Protein AF-A0A3B9GPU6-F1 (afdb_monomer)

Mean predicted aligned error: 5.85 Å

Foldseek 3Di:
DDDDDDDDDDDDDDPPDFWKWKWWDQPLETETHTPVQQPDWDDDDVFWIATLNDIDGPVRTPDIDIDRDDDDPQEWEWEDDEQAIHIYHYNNQNNQWDWDDDRQEIEIEGHQPDPDEHEYEYAYEYPAHAYHYEYADEYEYEDAQAEFAHAPDDDFQANYAYRYAEEYEYEQPEPHAHEFHGYLDGNDQANHHHNHHYDYDDDHHYHYHGNYD

Nearest PDB structures (foldseek):
  4phb-assembly1_A  TM=7.498E-01  e=6.535E-04  Acetivibrio thermocellus ATCC 27405

Radius of gyration: 21.98 Å; Cα contacts (8 Å, |Δi|>4): 580; chains: 1; bounding box: 50×60×73 Å

Secondary structure (DSSP, 8-state):
----PPP---------PPP-EEEEEETTEEEEEETTT---EEEETTTEEEETTEEEEGGGEEEEEEE-PPPPTTEEEEEEETTEEEEEEEHHHHTTEEEEEETEEEEEEE-TT--SPEEEEEEEEESSEEEEEEESS-EEEEEEEEEEE-SS-SSSSSSEEEEESSEEEEEE-TT-EEEEE--SS-S-S-SEEESSEEEEESS-EEEEE----

Sequence (213 aa):
MTKRFFIITALVLTIAGRAQTLNVQVGNVTYQFPSSQTGEMTYAHGTTLTILNKTFTLSDISSMTVDDSNVTNSTVSVNYSGTSATVTVAGNVAQYLTVTQSGAHVSITQSSDLAEEITYTLSGTSTDGEFYMAGSYKATLELNGLTLTNKTPVYSGAAIHIQNGKRINVKLVNGTTNTLVDAVSGEQKGCLYVKGHAEFKQQGTLNVVGNVK

Structure (mmCIF, N/CA/C/O backbone):
data_AF-A0A3B9GPU6-F1
#
_entry.id   AF-A0A3B9GPU6-F1
#
loop_
_atom_site.group_PDB
_atom_site.id
_atom_site.type_symbol
_atom_site.label_atom_id
_atom_site.label_alt_id
_atom_site.label_comp_id
_atom_site.label_asym_id
_atom_site.label_entity_id
_atom_site.label_seq_id
_atom_site.pdbx_PDB_ins_code
_atom_site.Cartn_x
_atom_site.Cartn_y
_atom_site.Cartn_z
_atom_site.occupancy
_atom_site.B_iso_or_equiv
_atom_site.auth_seq_id
_atom_site.auth_comp_id
_atom_site.auth_asym_id
_atom_site.auth_atom_id
_atom_site.pdbx_PDB_model_num
ATOM 1 N N . MET A 1 1 ? -29.945 -47.522 55.496 1.00 43.22 1 MET A N 1
ATOM 2 C CA . MET A 1 1 ? -30.419 -46.602 54.437 1.00 43.22 1 MET A CA 1
ATOM 3 C C . MET A 1 1 ? -29.227 -45.834 53.884 1.00 43.22 1 MET A C 1
ATOM 5 O O . MET A 1 1 ? -28.662 -44.999 54.575 1.00 43.22 1 MET A O 1
ATOM 9 N N . THR A 1 2 ? -28.779 -46.199 52.687 1.00 35.06 2 THR A N 1
ATOM 10 C CA . THR A 1 2 ? -27.549 -45.724 52.036 1.00 35.06 2 THR A CA 1
ATOM 11 C C . THR A 1 2 ? -27.806 -44.399 51.311 1.00 35.06 2 THR A C 1
ATOM 13 O O . THR A 1 2 ? -28.601 -44.353 50.374 1.00 35.06 2 THR A O 1
ATOM 16 N N . LYS A 1 3 ? -27.153 -43.311 51.742 1.00 41.78 3 LYS A N 1
ATOM 17 C CA . LYS A 1 3 ? -27.230 -41.993 51.089 1.00 41.78 3 LYS A CA 1
ATOM 18 C C . LYS A 1 3 ? -26.406 -42.017 49.798 1.00 41.78 3 LYS A C 1
ATOM 20 O O . LYS A 1 3 ? -25.190 -42.172 49.854 1.00 41.78 3 LYS A O 1
ATOM 25 N N . ARG A 1 4 ? -27.061 -41.881 48.643 1.00 43.69 4 ARG A N 1
ATOM 26 C CA . ARG A 1 4 ? -26.398 -41.751 47.337 1.00 43.69 4 ARG A CA 1
ATOM 27 C C . ARG A 1 4 ? -26.214 -40.267 47.019 1.00 43.69 4 ARG A C 1
ATOM 29 O O . ARG A 1 4 ? -27.196 -39.555 46.844 1.00 43.69 4 ARG A O 1
ATOM 36 N N . PHE A 1 5 ? -24.963 -39.817 46.975 1.00 46.88 5 PHE A N 1
ATOM 37 C CA . PHE A 1 5 ? -24.592 -38.508 46.441 1.00 46.88 5 PHE A CA 1
ATOM 38 C C . PHE A 1 5 ? -24.596 -38.584 44.910 1.00 46.88 5 PHE A C 1
ATOM 40 O O . PHE A 1 5 ? -23.873 -39.392 44.332 1.00 46.88 5 PHE A O 1
ATOM 47 N N . PHE A 1 6 ? -25.414 -37.757 44.260 1.00 46.16 6 PHE A N 1
ATOM 48 C CA . PHE A 1 6 ? -25.353 -37.532 42.817 1.00 46.16 6 PHE A CA 1
ATOM 49 C C . PHE A 1 6 ? -24.380 -36.381 42.545 1.00 46.16 6 PHE A C 1
ATOM 51 O O . PHE A 1 6 ? -24.610 -35.259 42.988 1.00 46.16 6 PHE A O 1
ATOM 58 N N . ILE A 1 7 ? -23.292 -36.664 41.828 1.00 51.88 7 ILE A N 1
ATOM 59 C CA . ILE A 1 7 ? -22.397 -35.643 41.275 1.00 51.88 7 ILE A CA 1
ATOM 60 C C . ILE A 1 7 ? -22.919 -35.303 39.878 1.00 51.88 7 ILE A C 1
ATOM 62 O O . ILE A 1 7 ? -22.972 -36.169 39.007 1.00 51.88 7 ILE A O 1
ATOM 66 N N . ILE A 1 8 ? -23.331 -34.052 39.678 1.00 51.12 8 ILE A N 1
ATOM 67 C CA . ILE A 1 8 ? -23.709 -33.509 38.370 1.00 51.12 8 ILE A CA 1
ATOM 68 C C . ILE A 1 8 ? -22.434 -32.967 37.719 1.00 51.12 8 ILE A C 1
ATOM 70 O O . ILE A 1 8 ? -21.888 -31.957 38.157 1.00 51.12 8 ILE A O 1
ATOM 74 N N . THR A 1 9 ? -21.942 -33.643 36.684 1.00 55.72 9 THR A N 1
ATOM 75 C CA . THR A 1 9 ? -20.841 -33.150 35.848 1.00 55.72 9 THR A CA 1
ATOM 76 C C . THR A 1 9 ? -21.414 -32.191 34.805 1.00 55.72 9 THR A C 1
ATOM 78 O O . THR A 1 9 ? -22.124 -32.612 33.895 1.00 55.72 9 THR A O 1
ATOM 81 N N . ALA A 1 10 ? -21.141 -30.893 34.943 1.00 54.66 10 ALA A N 1
ATOM 82 C CA . ALA A 1 10 ? -21.523 -29.892 33.952 1.00 54.66 10 ALA A CA 1
ATOM 83 C C . ALA A 1 10 ? -20.583 -29.972 32.735 1.00 54.66 10 ALA A C 1
ATOM 85 O O . ALA A 1 10 ? -19.402 -29.641 32.827 1.00 54.66 10 ALA A O 1
ATOM 86 N N . LEU A 1 11 ? -21.109 -30.425 31.596 1.00 53.25 11 LEU A N 1
ATOM 87 C CA . LEU A 1 11 ? -20.435 -30.369 30.301 1.00 53.25 11 LEU A CA 1
ATOM 88 C C . LEU A 1 11 ? -20.524 -28.931 29.766 1.00 53.25 11 LEU A C 1
ATOM 90 O O . LEU A 1 11 ? -21.563 -28.518 29.254 1.00 53.25 11 LEU A O 1
ATOM 94 N N . VAL A 1 12 ? -19.450 -28.154 29.901 1.00 62.72 12 VAL A N 1
ATOM 95 C CA . VAL A 1 12 ? -19.347 -26.826 29.281 1.00 62.72 12 VAL A CA 1
ATOM 96 C C . VAL A 1 12 ? -19.000 -27.019 27.803 1.00 62.72 12 VAL A C 1
ATOM 98 O O . VAL A 1 12 ? -17.853 -27.298 27.465 1.00 62.72 12 VAL A O 1
ATOM 101 N N . LEU A 1 13 ? -19.992 -26.894 26.916 1.00 51.72 13 LEU A N 1
ATOM 102 C CA . LEU A 1 13 ? -19.743 -26.741 25.481 1.00 51.72 13 LEU A CA 1
ATOM 103 C C . LEU A 1 13 ? -19.196 -25.333 25.228 1.00 51.72 13 LEU A C 1
ATOM 105 O O . LEU A 1 13 ? -19.934 -24.350 25.276 1.00 51.72 13 LEU A O 1
ATOM 109 N N . THR A 1 14 ? -17.900 -25.224 24.953 1.00 53.66 14 THR A N 1
ATOM 110 C CA . THR A 1 14 ? -17.307 -23.988 24.444 1.00 53.66 14 THR A CA 1
ATOM 111 C C . THR A 1 14 ? -17.635 -23.863 22.958 1.00 53.66 14 THR A C 1
ATOM 113 O O . THR A 1 14 ? -17.088 -24.568 22.112 1.00 53.66 14 THR A O 1
ATOM 116 N N . ILE A 1 15 ? -18.555 -22.963 22.614 1.00 59.88 15 ILE A N 1
ATOM 117 C CA . ILE A 1 15 ? -18.739 -22.548 21.222 1.00 59.88 15 ILE A CA 1
ATOM 118 C C . ILE A 1 15 ? -17.555 -21.633 20.904 1.00 59.88 15 ILE A C 1
ATOM 120 O O . ILE A 1 15 ? -17.458 -20.536 21.450 1.00 59.88 15 ILE A O 1
ATOM 124 N N . ALA A 1 16 ? -16.616 -22.094 20.078 1.00 63.19 16 ALA A N 1
ATOM 125 C CA . ALA A 1 16 ? -15.534 -21.244 19.598 1.00 63.19 16 ALA A CA 1
ATOM 126 C C . ALA A 1 16 ? -16.144 -20.086 18.788 1.00 63.19 16 ALA A C 1
ATOM 128 O O . ALA A 1 16 ? -16.725 -20.310 17.724 1.00 63.19 16 ALA A O 1
ATOM 129 N N . GLY A 1 17 ? -16.054 -18.859 19.307 1.00 66.19 17 GLY A N 1
ATOM 130 C CA . GLY A 1 17 ? -16.472 -17.665 18.577 1.00 66.19 17 GLY A CA 1
ATOM 131 C C . GLY A 1 17 ? -15.600 -17.495 17.336 1.00 66.19 17 GLY A C 1
ATOM 132 O O . GLY A 1 17 ? -14.375 -17.469 17.444 1.00 66.19 17 GLY A O 1
ATOM 133 N N . ARG A 1 18 ? -16.218 -17.413 16.154 1.00 73.06 18 ARG A N 1
ATOM 134 C CA . ARG A 1 18 ? -15.504 -17.015 14.936 1.00 73.06 18 ARG A CA 1
ATOM 135 C C . ARG A 1 18 ? -15.222 -15.516 14.975 1.00 73.06 18 ARG A C 1
ATOM 137 O O . ARG A 1 18 ? -16.001 -14.766 15.566 1.00 73.06 18 ARG A O 1
ATOM 144 N N . ALA A 1 19 ? -14.118 -15.094 14.358 1.00 80.69 19 ALA A N 1
ATOM 145 C CA . ALA A 1 19 ? -13.878 -13.676 14.120 1.00 80.69 19 ALA A CA 1
ATOM 146 C C . ALA A 1 19 ? -15.075 -13.081 13.360 1.00 80.69 19 ALA A C 1
ATOM 148 O O . ALA A 1 19 ? -15.748 -13.781 12.604 1.00 80.69 19 ALA A O 1
ATOM 149 N N . GLN A 1 20 ? -15.368 -11.812 13.615 1.00 92.88 20 GLN A N 1
ATOM 150 C CA . GLN A 1 20 ? -16.367 -11.053 12.874 1.00 92.88 20 GLN A CA 1
ATOM 151 C C . GLN A 1 20 ? -15.720 -9.734 12.501 1.00 92.88 20 GLN A C 1
ATOM 153 O O . GLN A 1 20 ? -15.335 -8.974 13.391 1.00 92.88 20 GLN A O 1
ATOM 158 N N . THR A 1 21 ? -15.588 -9.477 11.210 1.00 97.12 21 THR A N 1
ATOM 159 C CA . THR A 1 21 ? -14.933 -8.275 10.702 1.00 97.12 21 THR A CA 1
ATOM 160 C C . THR A 1 21 ? -15.876 -7.559 9.759 1.00 97.12 21 THR A C 1
ATOM 162 O O . THR A 1 21 ? -16.340 -8.137 8.781 1.00 97.12 21 THR A O 1
ATOM 165 N N . LEU A 1 22 ? -16.177 -6.299 10.071 1.00 97.81 22 LEU A N 1
ATOM 166 C CA . LEU A 1 22 ? -16.896 -5.403 9.180 1.00 97.81 22 LEU A CA 1
ATOM 167 C C . LEU A 1 22 ? -15.913 -4.839 8.154 1.00 97.81 22 LEU A C 1
ATOM 169 O O . LEU A 1 22 ? -14.971 -4.131 8.504 1.00 97.81 22 LEU A O 1
ATOM 173 N N . ASN A 1 23 ? -16.152 -5.130 6.884 1.00 98.38 23 ASN A N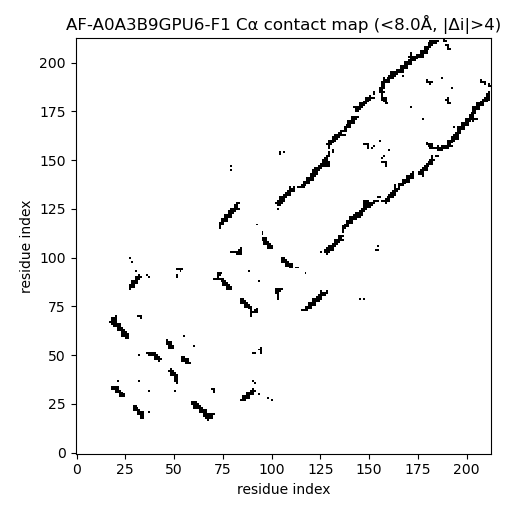 1
ATOM 174 C CA . ASN A 1 23 ? -15.397 -4.603 5.762 1.00 98.38 23 ASN A CA 1
ATOM 175 C C . ASN A 1 23 ? -16.182 -3.443 5.145 1.00 98.38 23 ASN A C 1
ATOM 177 O O . ASN A 1 23 ? -17.322 -3.626 4.721 1.00 98.38 23 ASN A O 1
ATOM 181 N N . VAL A 1 24 ? -15.574 -2.259 5.079 1.00 98.50 24 VAL A N 1
ATOM 182 C CA . VAL A 1 24 ? -16.114 -1.095 4.363 1.00 98.50 24 VAL A CA 1
ATOM 183 C C . VAL A 1 24 ? -15.242 -0.843 3.144 1.00 98.50 24 VAL A C 1
ATOM 185 O O . VAL A 1 24 ? -14.059 -0.530 3.283 1.00 98.50 24 VAL A O 1
ATOM 188 N N . GLN A 1 25 ? -15.807 -0.989 1.950 1.00 98.56 25 GLN A N 1
ATOM 189 C CA . GLN A 1 25 ? -15.081 -0.836 0.694 1.00 98.56 25 GLN A CA 1
ATOM 190 C C . GLN A 1 25 ? -15.382 0.516 0.043 1.00 98.56 25 GLN A C 1
ATOM 192 O O . GLN A 1 25 ? -16.542 0.858 -0.171 1.00 98.56 25 GLN A O 1
ATOM 197 N N . VAL A 1 26 ? -14.335 1.252 -0.328 1.00 98.12 26 VAL A N 1
ATOM 198 C CA . VAL A 1 26 ? -14.382 2.496 -1.112 1.00 98.12 26 VAL A CA 1
ATOM 199 C C . VAL A 1 26 ? -13.505 2.295 -2.346 1.00 98.12 26 VAL A C 1
ATOM 201 O O . VAL A 1 26 ? -12.276 2.266 -2.254 1.00 98.12 26 VAL A O 1
ATOM 204 N N . GLY A 1 27 ? -14.126 2.080 -3.508 1.00 95.88 27 GLY A N 1
ATOM 205 C CA . GLY A 1 27 ? -13.413 1.666 -4.716 1.00 95.88 27 GLY A CA 1
ATOM 206 C C . GLY A 1 27 ? -12.651 0.352 -4.496 1.00 95.88 27 GLY A C 1
ATOM 207 O O . GLY A 1 27 ? -13.236 -0.660 -4.119 1.00 95.88 27 GLY A O 1
ATOM 208 N N . ASN A 1 28 ? -11.331 0.369 -4.697 1.00 96.56 28 ASN A N 1
ATOM 209 C CA . ASN A 1 28 ? -10.455 -0.792 -4.481 1.00 96.56 28 ASN A CA 1
ATOM 210 C C . ASN A 1 28 ? -9.790 -0.822 -3.092 1.00 96.56 28 ASN A C 1
ATOM 212 O O . ASN A 1 28 ? -8.890 -1.632 -2.857 1.00 96.56 28 ASN A O 1
ATOM 216 N N . VAL A 1 29 ? -10.214 0.052 -2.174 1.00 98.62 29 VAL A N 1
ATOM 217 C CA . VAL A 1 29 ? -9.708 0.106 -0.799 1.00 98.62 29 VAL A CA 1
ATOM 218 C C . VAL A 1 29 ? -10.735 -0.507 0.146 1.00 98.62 29 VAL A C 1
ATOM 220 O O . VAL A 1 29 ? -11.870 -0.043 0.214 1.00 98.62 29 VAL A O 1
ATOM 223 N N . THR A 1 30 ? -10.334 -1.528 0.894 1.00 98.75 30 THR A N 1
ATOM 224 C CA . THR A 1 30 ? -11.147 -2.179 1.926 1.00 98.75 30 THR A CA 1
ATOM 225 C C . THR A 1 30 ? -10.609 -1.824 3.305 1.00 98.75 30 THR A C 1
ATOM 227 O O . THR A 1 30 ? -9.443 -2.067 3.608 1.00 98.75 30 THR A O 1
ATOM 230 N N . TYR A 1 31 ? -11.458 -1.265 4.158 1.00 98.69 31 TYR A N 1
ATOM 231 C CA . TYR A 1 31 ? -11.152 -0.971 5.554 1.00 98.69 31 TYR A CA 1
ATOM 232 C C . TYR A 1 31 ? -11.788 -2.037 6.439 1.00 98.69 31 TYR A C 1
ATOM 234 O O . TYR A 1 31 ? -12.999 -2.244 6.377 1.00 98.69 31 TYR A O 1
ATOM 242 N N . GLN A 1 32 ? -10.972 -2.717 7.241 1.00 98.62 32 GLN A N 1
ATOM 243 C CA . GLN A 1 32 ? -11.405 -3.870 8.024 1.00 98.62 32 GLN A CA 1
ATOM 244 C C . GLN A 1 32 ? -11.503 -3.512 9.502 1.00 98.62 32 GLN A C 1
ATOM 246 O O . GLN A 1 32 ? -10.495 -3.219 10.143 1.00 98.62 32 GLN A O 1
ATOM 251 N N . PHE A 1 33 ? -12.709 -3.569 10.050 1.00 98.06 33 PHE A N 1
ATOM 252 C CA . PHE A 1 33 ? -13.012 -3.261 11.440 1.00 98.06 33 PHE A CA 1
ATOM 253 C C . PHE A 1 33 ? -13.433 -4.547 12.164 1.00 98.06 33 PHE A C 1
ATOM 255 O O . PHE A 1 33 ? -14.575 -4.990 12.029 1.00 98.06 33 PHE A O 1
ATOM 262 N N . PRO A 1 34 ? -12.530 -5.191 12.926 1.00 96.44 34 PRO A N 1
ATOM 263 C CA . PRO A 1 34 ? -12.890 -6.321 13.775 1.00 96.44 34 PRO A CA 1
ATOM 264 C C . PRO A 1 34 ? -13.952 -5.930 14.797 1.00 96.44 34 PRO A C 1
ATOM 266 O O . PRO A 1 34 ? -13.914 -4.832 15.360 1.00 96.44 34 PRO A O 1
ATOM 269 N N . SER A 1 35 ? -14.863 -6.841 15.119 1.00 93.06 35 SER A N 1
ATOM 270 C CA . SER A 1 35 ? -15.903 -6.624 16.132 1.00 93.06 35 SER A CA 1
ATOM 271 C C . SER A 1 35 ? -15.327 -6.313 17.515 1.00 93.06 35 SER A C 1
ATOM 273 O O . SER A 1 35 ? -15.928 -5.561 18.277 1.00 93.06 35 SER A O 1
ATOM 275 N N . SER A 1 36 ? -14.119 -6.804 17.812 1.00 91.50 36 SER A N 1
ATOM 276 C CA . SER A 1 36 ? -13.369 -6.480 19.031 1.00 91.50 36 SER A CA 1
ATOM 277 C C . SER A 1 36 ? -12.934 -5.011 19.129 1.00 91.50 36 SER A C 1
ATOM 279 O O . SER A 1 36 ? -12.517 -4.582 20.201 1.00 91.50 36 SER A O 1
ATOM 281 N N . GLN A 1 37 ? -13.020 -4.246 18.035 1.00 91.31 37 GLN A N 1
ATOM 282 C CA . GLN A 1 37 ? -12.595 -2.844 17.953 1.00 91.31 37 GLN A CA 1
ATOM 283 C C . GLN A 1 37 ? -13.707 -1.895 17.502 1.00 91.31 37 GLN A C 1
ATOM 285 O O . GLN A 1 37 ? -13.709 -0.747 17.922 1.00 91.31 37 GLN A O 1
ATOM 290 N N . THR A 1 38 ? -14.634 -2.356 16.654 1.00 84.69 38 THR A N 1
ATOM 291 C CA . THR A 1 38 ? -15.577 -1.522 15.876 1.00 84.69 38 THR A CA 1
ATOM 292 C C . THR A 1 38 ? -16.369 -0.514 16.721 1.00 84.69 38 THR A C 1
ATOM 294 O O . THR A 1 38 ? -16.676 0.565 16.220 1.00 84.69 38 THR A O 1
ATOM 297 N N . GLY A 1 39 ? -16.607 -0.803 18.007 1.00 86.44 39 GLY A N 1
ATOM 298 C CA . GLY A 1 39 ? -17.152 0.161 18.967 1.00 86.44 39 GLY A CA 1
ATOM 299 C C . GLY A 1 39 ? -18.493 0.753 18.528 1.00 86.44 39 GLY A C 1
ATOM 300 O O . GLY A 1 39 ? -19.284 0.097 17.848 1.00 86.44 39 GLY A O 1
ATOM 301 N N . GLU A 1 40 ? -18.753 1.996 18.929 1.00 92.56 40 GLU A N 1
ATOM 302 C CA . GLU A 1 40 ? -19.896 2.754 18.420 1.00 92.56 40 GLU A CA 1
ATOM 303 C C . GLU A 1 40 ? -19.633 3.229 16.986 1.00 92.56 40 GLU A C 1
ATOM 305 O O . GLU A 1 40 ? -18.575 3.779 16.674 1.00 92.56 40 GLU A O 1
ATOM 310 N N . MET A 1 41 ? -20.630 3.037 16.121 1.00 96.44 41 MET A N 1
ATOM 311 C CA . MET A 1 41 ? -20.630 3.546 14.754 1.00 96.44 41 MET A CA 1
ATOM 312 C C . MET A 1 41 ? -21.642 4.681 14.636 1.00 96.44 41 MET A C 1
ATOM 314 O O . MET A 1 41 ? -22.838 4.480 14.860 1.00 96.44 41 MET A O 1
ATOM 318 N N . THR A 1 42 ? -21.174 5.868 14.263 1.00 97.62 42 THR A N 1
ATOM 319 C CA . THR A 1 42 ? -22.009 7.074 14.224 1.00 97.62 42 THR A CA 1
ATOM 320 C C . THR A 1 42 ? -22.462 7.355 12.801 1.00 97.62 42 THR A C 1
ATOM 322 O O . THR A 1 42 ? -21.653 7.698 11.941 1.00 97.62 42 THR A O 1
ATOM 325 N N . TYR A 1 43 ? -23.765 7.246 12.557 1.00 97.00 43 TYR A N 1
ATOM 326 C CA . TYR A 1 43 ? -24.402 7.744 11.340 1.00 97.00 43 TYR A CA 1
ATOM 327 C C . TYR A 1 43 ? -24.834 9.195 11.543 1.00 97.00 43 TYR A C 1
ATOM 329 O O . TYR A 1 43 ? -25.506 9.506 12.529 1.00 97.00 43 TYR A O 1
ATOM 337 N N . ALA A 1 44 ? -24.467 10.085 10.622 1.00 97.00 44 ALA A N 1
ATOM 338 C CA . ALA A 1 44 ? -24.748 11.509 10.764 1.00 97.00 44 ALA A CA 1
ATOM 339 C C . ALA A 1 44 ? -25.259 12.139 9.461 1.00 97.00 44 ALA A C 1
ATOM 341 O O . ALA A 1 44 ? -24.783 11.844 8.365 1.00 97.00 44 ALA A O 1
ATOM 342 N N . HIS A 1 45 ? -26.237 13.040 9.606 1.00 94.12 45 HIS A N 1
ATOM 343 C CA . HIS A 1 45 ? -26.750 13.936 8.558 1.00 94.12 45 HIS A CA 1
ATOM 344 C C . HIS A 1 45 ? -27.196 13.270 7.247 1.00 94.12 45 HIS A C 1
ATOM 346 O O . HIS A 1 45 ? -27.272 13.935 6.218 1.00 94.12 45 HIS A O 1
ATOM 352 N N . GLY A 1 46 ? -27.493 11.971 7.251 1.00 94.81 46 GLY A N 1
ATOM 353 C CA . GLY A 1 46 ? -27.897 11.274 6.034 1.00 94.81 46 GLY A CA 1
ATOM 354 C C . GLY A 1 46 ? -26.746 10.824 5.132 1.00 94.81 46 GLY A C 1
ATOM 355 O O . GLY A 1 46 ? -26.989 10.095 4.174 1.00 94.81 46 GLY A O 1
ATOM 356 N N . THR A 1 47 ? -25.515 11.262 5.402 1.00 97.56 47 THR A N 1
ATOM 357 C CA . THR A 1 47 ? -24.443 11.299 4.395 1.00 97.56 47 THR A CA 1
ATOM 358 C C . THR A 1 47 ? -23.130 10.686 4.850 1.00 97.56 47 THR A C 1
ATOM 360 O O . THR A 1 47 ? -22.313 10.350 3.993 1.00 97.56 47 THR A O 1
ATOM 363 N N . THR A 1 48 ? -22.912 10.505 6.155 1.00 98.25 48 THR A N 1
ATOM 364 C CA . THR A 1 48 ? -21.654 9.957 6.672 1.00 98.25 48 THR A CA 1
ATOM 365 C C . THR A 1 48 ? -21.852 8.824 7.670 1.00 98.25 48 THR A C 1
ATOM 367 O O . THR A 1 48 ? -22.858 8.748 8.381 1.00 98.25 48 THR A O 1
ATOM 370 N N . LEU A 1 49 ? -20.849 7.947 7.719 1.00 98.06 49 LEU A N 1
ATOM 371 C CA . LEU A 1 49 ? -20.690 6.891 8.712 1.00 98.06 49 LEU A CA 1
ATOM 372 C C . LEU A 1 49 ? -19.290 6.991 9.320 1.00 98.06 49 LEU A C 1
ATOM 374 O O . LEU A 1 49 ? -18.301 6.977 8.590 1.00 98.06 49 LEU A O 1
ATOM 378 N N . THR A 1 50 ? -19.196 7.070 10.643 1.00 98.12 50 THR A N 1
ATOM 379 C CA . THR A 1 50 ? -17.919 7.096 11.366 1.00 98.12 50 THR A CA 1
ATOM 380 C C . THR A 1 50 ? -17.722 5.798 12.140 1.00 98.12 50 THR A C 1
ATOM 382 O O . THR A 1 50 ? -18.587 5.415 12.922 1.00 98.12 50 THR A O 1
ATOM 385 N N . ILE A 1 51 ? -16.573 5.147 11.941 1.00 97.25 51 ILE A N 1
ATOM 386 C CA . ILE A 1 51 ? -16.165 3.897 12.603 1.00 97.25 51 ILE A CA 1
ATOM 387 C C . ILE A 1 51 ? -14.722 4.069 13.077 1.00 97.25 51 ILE A C 1
ATOM 389 O O . ILE A 1 51 ? -13.866 4.430 12.270 1.00 97.25 51 ILE A O 1
ATOM 393 N N . LEU A 1 52 ? -14.430 3.846 14.366 1.00 95.06 52 LEU A N 1
ATOM 394 C CA . LEU A 1 52 ? -13.092 4.080 14.948 1.00 95.06 52 LEU A CA 1
ATOM 395 C C . LEU A 1 52 ? -12.478 5.432 14.523 1.00 95.06 52 LEU A C 1
ATOM 397 O O . LEU A 1 52 ? -11.324 5.509 14.104 1.00 95.06 52 LEU A O 1
ATOM 401 N N . ASN A 1 53 ? -13.283 6.499 14.575 1.00 95.06 53 ASN A N 1
ATOM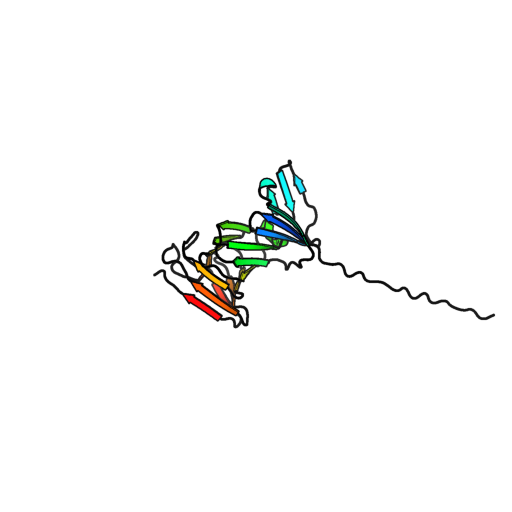 402 C CA . ASN A 1 53 ? -12.936 7.865 14.152 1.00 95.06 53 ASN A CA 1
ATOM 403 C C . ASN A 1 53 ? -12.610 8.049 12.656 1.00 95.06 53 ASN A C 1
ATOM 405 O O . ASN A 1 53 ? -12.424 9.180 12.203 1.00 95.06 53 ASN A O 1
ATOM 409 N N . LYS A 1 54 ? -12.601 6.986 11.845 1.00 97.12 54 LYS A N 1
ATOM 410 C CA . LYS A 1 54 ? -12.570 7.106 10.388 1.00 97.12 54 LYS A CA 1
ATOM 411 C C . LYS A 1 54 ? -13.974 7.438 9.901 1.00 97.12 54 LYS A C 1
ATOM 413 O O . LYS A 1 54 ? -14.900 6.652 10.073 1.00 97.12 54 LYS A O 1
ATOM 418 N N . THR A 1 55 ? -14.121 8.604 9.284 1.00 97.94 55 THR A N 1
ATOM 419 C CA . THR A 1 55 ? -15.382 9.019 8.660 1.00 97.94 55 THR A CA 1
ATOM 420 C C . THR A 1 55 ? -15.383 8.648 7.182 1.00 97.94 55 THR A C 1
ATOM 422 O O . THR A 1 55 ? -14.423 8.934 6.463 1.00 97.94 55 THR A O 1
ATOM 425 N N . PHE A 1 56 ? -16.470 8.020 6.749 1.00 98.31 56 PHE A N 1
ATOM 426 C CA . PHE A 1 56 ? -16.766 7.649 5.373 1.00 98.31 56 PHE A CA 1
ATOM 427 C C . PHE A 1 56 ? -17.933 8.484 4.853 1.00 98.31 56 PHE A C 1
ATOM 429 O O . PHE A 1 56 ? -18.953 8.613 5.534 1.00 98.31 56 PHE A O 1
ATOM 436 N N . THR A 1 57 ? -17.808 9.006 3.634 1.00 98.19 57 THR A N 1
ATOM 437 C CA . THR A 1 57 ? -18.950 9.530 2.879 1.00 98.19 57 THR A CA 1
ATOM 438 C C . THR A 1 57 ? -19.706 8.352 2.278 1.00 98.19 57 THR A C 1
ATOM 440 O O . THR A 1 57 ? -19.118 7.525 1.584 1.00 98.19 57 THR A O 1
ATOM 443 N N . LEU A 1 58 ? -21.012 8.263 2.520 1.00 97.44 58 LEU A N 1
ATOM 444 C CA . LEU A 1 58 ? -21.807 7.105 2.103 1.00 97.44 58 LEU A CA 1
ATOM 445 C C . LEU A 1 58 ? -21.893 6.937 0.585 1.00 97.44 58 LEU A C 1
ATOM 447 O O . LEU A 1 58 ? -21.976 5.808 0.117 1.00 97.44 58 LEU A O 1
ATOM 451 N N . SER A 1 59 ? -21.836 8.031 -0.180 1.00 97.69 59 SER A N 1
ATOM 452 C CA . SER A 1 59 ? -21.814 7.984 -1.649 1.00 97.69 59 SER A CA 1
ATOM 453 C C . SER A 1 59 ? -20.566 7.315 -2.221 1.00 97.69 59 SER A C 1
ATOM 455 O O . SER A 1 59 ? -20.598 6.859 -3.360 1.00 97.69 59 SER A O 1
ATOM 457 N N . ASP A 1 60 ? -19.481 7.267 -1.448 1.00 97.25 60 ASP A N 1
ATOM 458 C CA . ASP A 1 60 ? -18.192 6.740 -1.898 1.00 97.25 60 ASP A CA 1
ATOM 459 C C . ASP A 1 60 ? -18.056 5.246 -1.555 1.00 97.25 60 ASP A C 1
ATOM 461 O O . ASP A 1 60 ? -17.221 4.535 -2.122 1.00 97.25 60 ASP A O 1
ATOM 465 N N . ILE A 1 61 ? -18.887 4.747 -0.631 1.00 98.25 61 ILE A N 1
ATOM 466 C CA . ILE A 1 61 ? -18.895 3.344 -0.220 1.00 98.25 61 ILE A CA 1
ATOM 467 C C . ILE A 1 61 ? -19.447 2.490 -1.363 1.00 98.25 61 ILE A C 1
ATOM 469 O O . ILE A 1 61 ? -20.598 2.612 -1.771 1.00 98.25 61 ILE A O 1
ATOM 473 N N . SER A 1 62 ? -18.613 1.580 -1.853 1.00 97.75 62 SER A N 1
ATOM 474 C CA . SER A 1 62 ? -18.951 0.624 -2.907 1.00 97.75 62 SER A CA 1
ATOM 475 C C . SER A 1 62 ? -19.616 -0.636 -2.351 1.00 97.75 62 SER A C 1
ATOM 477 O O . SER A 1 62 ? -20.495 -1.204 -2.995 1.00 97.75 62 SER A O 1
ATOM 479 N N . SER A 1 63 ? -19.212 -1.090 -1.161 1.00 98.25 63 SER A N 1
ATOM 480 C CA . SER A 1 63 ? -19.834 -2.229 -0.481 1.00 98.25 63 SER A CA 1
ATOM 481 C C . SER A 1 63 ? -19.559 -2.210 1.028 1.00 98.25 63 SER A C 1
ATOM 483 O O . SER A 1 63 ? -18.576 -1.623 1.485 1.00 98.25 63 SER A O 1
ATOM 485 N N . MET A 1 64 ? -20.433 -2.856 1.806 1.00 97.94 64 MET A N 1
ATOM 486 C CA . MET A 1 64 ? -20.172 -3.204 3.205 1.00 97.94 64 MET A CA 1
ATOM 487 C C . MET A 1 64 ? -20.537 -4.667 3.439 1.00 97.94 64 MET A C 1
ATOM 489 O O . MET A 1 64 ? -21.640 -5.089 3.089 1.00 97.94 64 MET A O 1
ATOM 493 N N . THR A 1 65 ? -19.623 -5.440 4.019 1.00 97.81 65 THR A N 1
ATOM 494 C CA . THR A 1 65 ? -19.798 -6.882 4.249 1.00 97.81 65 THR A 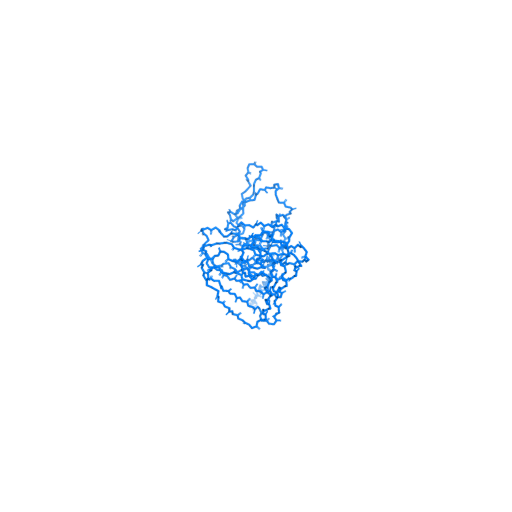CA 1
ATOM 495 C C . THR A 1 65 ? -19.251 -7.289 5.611 1.00 97.81 65 THR A C 1
ATOM 497 O O . THR A 1 65 ? -18.433 -6.585 6.198 1.00 97.81 65 THR A O 1
ATOM 500 N N . VAL A 1 66 ? -19.709 -8.428 6.131 1.00 97.00 66 VAL A N 1
ATOM 501 C CA . VAL A 1 66 ? -19.170 -9.028 7.356 1.00 97.00 66 VAL A CA 1
ATOM 502 C C . VAL A 1 66 ? -18.690 -10.436 7.040 1.00 97.00 66 VAL A C 1
ATOM 504 O O . VAL A 1 66 ? -19.423 -11.204 6.418 1.00 97.00 66 VAL A O 1
ATOM 507 N N . ASP A 1 67 ? -17.478 -10.768 7.469 1.00 95.88 67 ASP A N 1
ATOM 508 C CA . ASP A 1 67 ? -16.872 -12.091 7.301 1.00 95.88 67 ASP A CA 1
ATOM 509 C C . ASP A 1 67 ? -16.115 -12.544 8.566 1.00 95.88 67 ASP A C 1
ATOM 511 O O . ASP A 1 67 ? -16.170 -11.881 9.607 1.00 95.88 67 ASP A O 1
ATOM 515 N N . ASP A 1 68 ? -15.433 -13.693 8.482 1.00 95.12 68 ASP A N 1
ATOM 516 C CA . ASP A 1 68 ? -14.593 -14.247 9.548 1.00 95.12 68 ASP A CA 1
ATOM 517 C C . ASP A 1 68 ? -13.094 -13.944 9.384 1.00 95.12 68 ASP A C 1
ATOM 519 O O . ASP A 1 68 ? -12.246 -14.635 9.959 1.00 95.12 68 ASP A O 1
ATOM 523 N N . SER A 1 69 ? -12.758 -12.875 8.651 1.00 93.81 69 SER A N 1
ATOM 524 C CA . SER A 1 69 ? -11.377 -12.428 8.467 1.00 93.81 69 SER A CA 1
ATOM 525 C C . SER A 1 69 ? -10.733 -12.048 9.802 1.00 93.81 69 SER A C 1
ATOM 527 O O . SER A 1 69 ? -11.293 -11.286 10.593 1.00 93.81 69 SER A O 1
ATOM 529 N N . ASN A 1 70 ? -9.512 -12.534 10.039 1.00 93.44 70 ASN A N 1
ATOM 530 C CA . ASN A 1 70 ? -8.692 -12.115 11.173 1.00 93.44 70 ASN A CA 1
ATOM 531 C C . ASN A 1 70 ? -7.803 -10.931 10.770 1.00 93.44 70 ASN A C 1
ATOM 533 O O . ASN A 1 70 ? -6.962 -11.064 9.881 1.00 93.44 70 ASN A O 1
ATOM 537 N N . VAL A 1 71 ? -7.959 -9.789 11.439 1.00 96.12 71 VAL A N 1
ATOM 538 C CA . VAL A 1 71 ? -7.233 -8.556 11.106 1.00 96.12 71 VAL A CA 1
ATOM 539 C C . VAL A 1 71 ? -6.081 -8.362 12.079 1.00 96.12 71 VAL A C 1
ATOM 541 O O . VAL A 1 71 ? -6.268 -8.311 13.294 1.00 96.12 71 VAL A O 1
ATOM 544 N N . THR A 1 72 ? -4.875 -8.216 11.538 1.00 97.06 72 THR A N 1
ATOM 545 C CA . THR A 1 72 ? -3.706 -7.827 12.332 1.00 97.06 72 THR A CA 1
ATOM 546 C C . THR A 1 72 ? -3.649 -6.307 12.433 1.00 97.06 72 THR A C 1
ATOM 548 O O . THR A 1 72 ? -3.720 -5.613 11.418 1.00 97.06 72 THR A O 1
ATOM 551 N N . ASN A 1 73 ? -3.500 -5.788 13.651 1.00 97.81 73 ASN A N 1
ATOM 552 C CA . ASN A 1 73 ? -3.437 -4.347 13.891 1.00 97.81 73 ASN A CA 1
ATOM 553 C C . ASN A 1 73 ? -2.306 -3.671 13.118 1.00 97.81 73 ASN A C 1
ATOM 555 O O . ASN A 1 73 ? -1.227 -4.239 12.949 1.00 97.81 73 A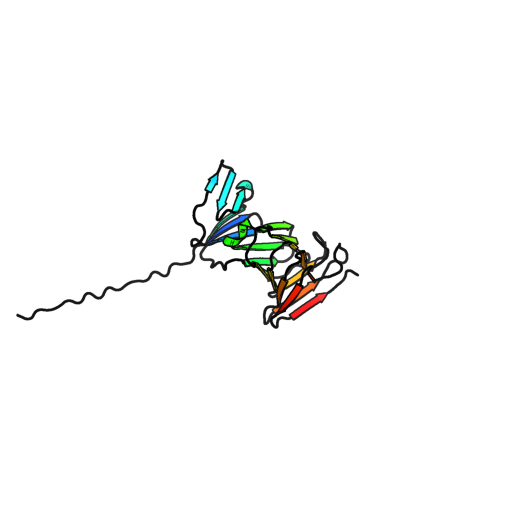SN A O 1
ATOM 559 N N . SER A 1 74 ? -2.550 -2.419 12.732 1.00 98.31 74 SER A N 1
ATOM 560 C CA . SER A 1 74 ? -1.518 -1.518 12.199 1.00 98.31 74 SER A CA 1
ATOM 561 C C . SER A 1 74 ? -0.862 -2.073 10.930 1.00 98.31 74 SER A C 1
ATOM 563 O O . SER A 1 74 ? 0.329 -1.881 10.672 1.00 98.31 74 SER A O 1
ATOM 565 N N . THR A 1 75 ? -1.667 -2.766 10.121 1.00 98.69 75 THR A N 1
ATOM 566 C CA . THR A 1 75 ? -1.267 -3.318 8.829 1.00 98.69 75 THR A CA 1
ATOM 567 C C . THR A 1 75 ? -2.016 -2.659 7.680 1.00 98.69 75 THR A C 1
ATOM 569 O O . THR A 1 75 ? -3.176 -2.251 7.790 1.00 98.69 75 THR A O 1
ATOM 572 N N . VAL A 1 76 ? -1.315 -2.565 6.557 1.00 98.88 76 VAL A N 1
ATOM 573 C CA . VAL A 1 76 ? -1.854 -2.215 5.251 1.00 98.88 76 VAL A CA 1
ATOM 574 C C . VAL A 1 76 ? -1.316 -3.235 4.258 1.00 98.88 76 VAL A C 1
ATOM 576 O O . VAL A 1 76 ? -0.106 -3.434 4.176 1.00 98.88 76 VAL A O 1
ATOM 579 N N . SER A 1 77 ? -2.187 -3.870 3.483 1.00 98.81 77 SER A N 1
ATOM 580 C CA . SER A 1 77 ? -1.782 -4.746 2.384 1.00 98.81 77 SER A CA 1
ATOM 581 C C . SER A 1 77 ? -2.110 -4.096 1.049 1.00 98.81 77 SER A C 1
ATOM 583 O O . SER A 1 77 ? -3.205 -3.568 0.877 1.00 98.81 77 SER A O 1
ATOM 585 N N . VAL A 1 78 ? -1.174 -4.149 0.106 1.00 98.94 78 VAL A N 1
ATOM 586 C CA . VAL A 1 78 ? -1.406 -3.801 -1.297 1.00 98.94 78 VAL A CA 1
ATOM 587 C C . VAL A 1 78 ? -1.123 -5.039 -2.136 1.00 98.94 78 VAL A C 1
ATOM 589 O O . VAL A 1 78 ? -0.002 -5.558 -2.154 1.00 98.94 78 VAL A O 1
ATOM 592 N N . ASN A 1 79 ? -2.151 -5.524 -2.823 1.00 98.81 79 ASN A N 1
ATOM 593 C CA . ASN A 1 79 ? -2.040 -6.645 -3.744 1.00 98.81 79 ASN A CA 1
ATOM 594 C C . ASN A 1 79 ? -2.199 -6.145 -5.179 1.00 98.81 79 ASN A C 1
ATOM 596 O O . ASN A 1 79 ? -3.231 -5.580 -5.534 1.00 98.81 79 ASN A O 1
ATOM 600 N N . TYR A 1 80 ? -1.158 -6.333 -5.982 1.00 98.88 80 TYR A N 1
ATOM 601 C CA . TYR A 1 80 ? -1.128 -5.952 -7.387 1.00 98.88 80 TYR A CA 1
ATOM 602 C C . TYR A 1 80 ? -1.603 -7.105 -8.274 1.00 98.88 80 TYR A C 1
ATOM 604 O O . TYR A 1 80 ? -1.147 -8.241 -8.126 1.00 98.88 80 TYR A O 1
ATOM 612 N N . SER A 1 81 ? -2.481 -6.799 -9.229 1.00 98.38 81 SER A N 1
ATOM 613 C CA . SER A 1 81 ? -3.010 -7.754 -10.200 1.00 98.38 81 SER A CA 1
ATOM 614 C C . SER A 1 81 ? -3.178 -7.086 -11.565 1.00 98.38 81 SER A C 1
ATOM 616 O O . SER A 1 81 ? -4.146 -6.365 -11.826 1.00 98.38 81 SER A O 1
ATOM 618 N N . GLY A 1 82 ? -2.195 -7.295 -12.443 1.00 98.00 82 GLY A N 1
ATOM 619 C CA . GLY A 1 82 ? -2.173 -6.690 -13.772 1.00 98.00 82 GLY A CA 1
ATOM 620 C C . GLY A 1 82 ? -2.053 -5.171 -13.680 1.00 98.00 82 GLY A C 1
ATOM 621 O O . GLY A 1 82 ? -1.106 -4.659 -13.103 1.00 98.00 82 GLY A O 1
ATOM 622 N N . THR A 1 83 ? -3.006 -4.432 -14.238 1.00 96.88 83 THR A N 1
ATOM 623 C CA . THR A 1 83 ? -3.027 -2.957 -14.203 1.00 96.88 83 THR A CA 1
ATOM 624 C C . THR A 1 83 ? -3.860 -2.392 -13.049 1.00 96.88 83 THR A C 1
ATOM 626 O O . THR A 1 83 ? -4.196 -1.209 -13.040 1.00 96.88 83 THR A O 1
ATOM 629 N N . SER A 1 84 ? -4.235 -3.232 -12.080 1.00 98.00 84 SER A N 1
ATOM 630 C CA . SER A 1 84 ? -5.014 -2.850 -10.899 1.00 98.00 84 SER A CA 1
ATOM 631 C C . SER A 1 84 ? -4.305 -3.246 -9.607 1.00 98.00 84 SER A C 1
ATOM 633 O O . SER A 1 84 ? -3.435 -4.118 -9.592 1.00 98.00 84 SER A O 1
ATOM 635 N N . ALA A 1 85 ? -4.697 -2.611 -8.507 1.00 98.56 85 ALA A N 1
ATOM 636 C CA . ALA A 1 85 ? -4.308 -3.009 -7.162 1.00 98.56 85 ALA A CA 1
ATOM 637 C C . ALA A 1 85 ? -5.535 -3.047 -6.245 1.00 98.56 85 ALA A C 1
ATOM 639 O O . ALA A 1 85 ? -6.509 -2.334 -6.480 1.00 98.56 85 ALA A O 1
ATOM 640 N N . THR A 1 86 ? -5.490 -3.850 -5.192 1.00 98.56 86 THR A N 1
ATOM 641 C CA . THR A 1 86 ? -6.440 -3.773 -4.077 1.00 98.56 86 THR A CA 1
ATOM 642 C C . THR A 1 86 ? -5.683 -3.424 -2.810 1.00 98.56 86 THR A C 1
ATOM 644 O O . THR A 1 86 ? -4.635 -4.016 -2.540 1.00 98.56 86 THR A O 1
ATOM 647 N N . VAL A 1 87 ? -6.218 -2.493 -2.026 1.00 98.88 87 VAL A N 1
ATOM 648 C CA . VAL A 1 87 ? -5.622 -2.063 -0.758 1.00 98.88 87 VAL A CA 1
ATOM 649 C C . VAL A 1 87 ? -6.515 -2.515 0.387 1.00 98.88 87 VAL A C 1
ATOM 651 O O . VAL A 1 87 ? -7.715 -2.278 0.364 1.00 98.88 87 VAL A O 1
ATOM 654 N N . THR A 1 88 ? -5.942 -3.150 1.403 1.00 98.81 88 THR A N 1
ATOM 655 C CA . THR A 1 88 ? -6.648 -3.523 2.635 1.00 98.81 88 THR A CA 1
ATOM 656 C C . THR A 1 88 ? -6.013 -2.802 3.813 1.00 98.81 88 THR A C 1
ATOM 658 O O . THR A 1 88 ? -4.793 -2.837 3.957 1.00 98.81 88 THR A O 1
ATOM 661 N N . VAL A 1 89 ? -6.813 -2.133 4.641 1.00 98.81 89 VAL A N 1
ATOM 662 C CA . VAL A 1 89 ? -6.350 -1.293 5.753 1.00 98.81 89 VAL A CA 1
ATOM 663 C C . VAL A 1 89 ? -6.973 -1.770 7.060 1.00 98.81 89 VAL A C 1
ATOM 665 O O . VAL A 1 89 ? -8.198 -1.846 7.169 1.00 98.81 89 VAL A O 1
ATOM 668 N N . ALA A 1 90 ? -6.145 -2.036 8.071 1.00 98.62 90 ALA A N 1
ATOM 669 C CA . ALA A 1 90 ? -6.629 -2.329 9.415 1.00 98.62 90 ALA A CA 1
ATOM 670 C C . ALA A 1 90 ? -7.342 -1.106 10.023 1.00 98.62 90 ALA A C 1
ATOM 672 O O . ALA A 1 90 ? -6.821 0.014 10.021 1.00 98.62 90 ALA A O 1
ATOM 673 N N . GLY A 1 91 ? -8.538 -1.325 10.568 1.00 97.94 91 GLY A N 1
ATOM 674 C CA . GLY A 1 91 ? -9.431 -0.273 11.051 1.00 97.94 91 GLY A CA 1
ATOM 675 C C . GLY A 1 91 ? -8.815 0.615 12.130 1.00 97.94 91 GLY A C 1
ATOM 676 O O . GLY A 1 91 ? -9.048 1.822 12.124 1.00 97.94 91 GLY A O 1
ATOM 677 N N . ASN A 1 92 ? -7.959 0.058 12.994 1.00 97.62 92 ASN A N 1
ATOM 678 C CA . ASN A 1 92 ? -7.311 0.798 14.081 1.00 97.62 92 ASN A CA 1
ATOM 679 C C . ASN A 1 92 ? -6.384 1.932 13.599 1.00 97.62 92 ASN A C 1
ATOM 681 O O . ASN A 1 92 ? -6.184 2.897 14.334 1.00 97.62 92 ASN A O 1
ATOM 685 N N . VAL A 1 93 ? -5.873 1.859 12.363 1.00 98.06 93 VAL A N 1
ATOM 686 C CA . VAL A 1 93 ? -5.034 2.911 11.756 1.00 98.06 93 VAL A CA 1
ATOM 687 C C . VAL A 1 93 ? -5.722 3.676 10.625 1.00 98.06 93 VAL A C 1
ATOM 689 O O . VAL A 1 93 ? -5.164 4.646 10.115 1.00 98.06 93 VAL A O 1
ATOM 692 N N . ALA A 1 94 ? -6.942 3.289 10.238 1.00 98.12 94 ALA A N 1
ATOM 693 C CA . ALA A 1 94 ? -7.637 3.836 9.072 1.00 98.12 94 ALA A CA 1
ATOM 694 C C . ALA A 1 94 ? -7.829 5.362 9.127 1.00 98.12 94 ALA A C 1
ATOM 696 O O . ALA A 1 94 ? -7.723 6.034 8.099 1.00 98.12 94 ALA A O 1
ATOM 697 N N . GLN A 1 95 ? -8.079 5.921 10.317 1.00 97.81 95 GLN A N 1
ATOM 698 C CA . GLN A 1 95 ? -8.224 7.369 10.531 1.00 97.81 95 GLN A CA 1
ATOM 699 C C . GLN A 1 95 ? -6.948 8.167 10.204 1.00 97.81 95 GLN A C 1
ATOM 701 O O . GLN A 1 95 ? -7.033 9.340 9.854 1.00 97.81 95 GLN A O 1
ATOM 706 N N . TYR A 1 96 ? -5.775 7.533 10.276 1.00 98.50 96 TYR A N 1
ATOM 707 C CA . TYR A 1 96 ? -4.480 8.180 10.064 1.00 98.50 96 TYR A CA 1
ATOM 708 C C . TYR A 1 96 ? -3.970 8.054 8.631 1.00 98.50 96 TYR A C 1
ATOM 710 O O . TYR A 1 96 ? -2.850 8.478 8.355 1.00 98.50 96 TYR A O 1
ATOM 718 N N . LEU A 1 97 ? -4.746 7.448 7.729 1.00 98.50 97 LEU A N 1
ATOM 719 C CA . LEU A 1 97 ? -4.317 7.164 6.366 1.00 98.50 97 LEU A CA 1
ATOM 720 C C . LEU A 1 97 ? -5.243 7.811 5.338 1.00 98.50 97 LEU A C 1
ATOM 722 O O . LEU A 1 97 ? -6.459 7.588 5.320 1.00 98.50 97 LEU A O 1
ATOM 726 N N . THR A 1 98 ? -4.624 8.535 4.413 1.00 98.31 98 THR A N 1
ATOM 727 C CA . THR A 1 98 ? -5.236 8.918 3.142 1.00 98.31 98 THR A CA 1
ATOM 728 C C . THR A 1 98 ? -4.707 7.981 2.070 1.00 98.31 98 THR A C 1
ATOM 730 O O . THR A 1 98 ? -3.515 8.000 1.768 1.00 98.31 98 THR A O 1
ATOM 733 N N . VAL A 1 99 ? -5.591 7.154 1.514 1.00 98.38 99 VAL A N 1
ATOM 734 C CA . VAL A 1 99 ? -5.277 6.227 0.423 1.00 98.38 99 VAL A CA 1
ATOM 735 C C . VAL A 1 99 ? -5.888 6.782 -0.854 1.00 98.38 99 VAL A C 1
ATOM 737 O O . VAL A 1 99 ? -7.085 7.060 -0.893 1.00 98.38 99 VAL A O 1
ATOM 740 N N . THR A 1 100 ? -5.076 6.939 -1.893 1.00 96.88 100 THR A N 1
ATOM 741 C CA . THR A 1 100 ? -5.534 7.261 -3.245 1.00 96.88 100 THR A CA 1
ATOM 742 C C . THR A 1 100 ? -4.992 6.232 -4.222 1.00 96.88 100 THR A C 1
ATOM 744 O O . THR A 1 100 ? -3.925 5.650 -4.016 1.00 96.88 100 THR A O 1
ATOM 747 N N . GLN A 1 101 ? -5.762 5.965 -5.273 1.00 94.00 101 GLN A N 1
ATOM 748 C CA . GLN A 1 101 ? -5.411 4.951 -6.250 1.00 94.00 101 GLN A CA 1
ATOM 749 C C . GLN A 1 101 ? -5.932 5.327 -7.635 1.00 94.00 101 GLN A C 1
ATOM 751 O O . GLN A 1 101 ? -7.079 5.746 -7.779 1.00 94.00 101 GLN A O 1
ATOM 756 N N . SER A 1 102 ? -5.102 5.108 -8.652 1.00 95.19 102 SER A N 1
ATOM 757 C CA . SER A 1 102 ? -5.487 5.112 -10.064 1.00 95.19 102 SER A CA 1
ATOM 758 C C . SER A 1 102 ? -4.929 3.848 -10.714 1.00 95.19 102 SER A C 1
ATOM 760 O O . SER A 1 102 ? -3.716 3.697 -10.810 1.00 95.19 102 SER A O 1
ATOM 762 N N . GLY A 1 103 ? -5.782 2.889 -11.090 1.00 96.81 103 GLY A N 1
ATOM 763 C CA . GLY A 1 103 ? -5.318 1.578 -11.569 1.00 96.81 103 GLY A CA 1
ATOM 764 C C . GLY A 1 103 ? -4.431 0.875 -10.532 1.00 96.81 103 GLY A C 1
ATOM 765 O O . GLY A 1 103 ? -4.876 0.626 -9.413 1.00 96.81 103 GLY A O 1
ATOM 766 N N . ALA A 1 104 ? -3.182 0.573 -10.890 1.00 98.44 104 ALA A N 1
ATOM 767 C CA . ALA A 1 104 ? -2.153 0.031 -9.999 1.00 98.44 104 ALA A CA 1
ATOM 768 C C . ALA A 1 104 ? -1.169 1.102 -9.480 1.00 98.44 104 ALA A C 1
ATOM 770 O O . ALA A 1 104 ? -0.115 0.770 -8.951 1.00 98.44 104 ALA A O 1
ATOM 771 N N . HIS A 1 105 ? -1.476 2.390 -9.598 1.00 98.50 105 HIS A N 1
ATOM 772 C CA . HIS A 1 105 ? -0.709 3.453 -8.949 1.00 98.50 105 HIS A CA 1
ATOM 773 C C . HIS A 1 105 ? -1.367 3.757 -7.606 1.00 98.50 105 HIS A C 1
ATOM 775 O O . HIS A 1 105 ? -2.472 4.296 -7.564 1.00 98.50 105 HIS A O 1
ATOM 781 N N . VAL A 1 106 ? -0.714 3.361 -6.515 1.00 98.81 106 VAL A N 1
ATOM 782 C CA . VAL A 1 106 ? -1.218 3.474 -5.142 1.00 98.81 106 VAL A CA 1
ATOM 783 C C . VAL A 1 106 ? -0.396 4.516 -4.396 1.00 98.81 106 VAL A C 1
ATOM 785 O O . VAL A 1 106 ? 0.828 4.425 -4.361 1.00 98.81 106 VAL A O 1
ATOM 788 N N . SER A 1 107 ? -1.065 5.474 -3.757 1.00 98.56 107 SER A N 1
ATOM 789 C CA . SER A 1 107 ? -0.450 6.454 -2.863 1.00 98.56 107 SER A CA 1
ATOM 790 C C . SER A 1 107 ? -1.075 6.373 -1.475 1.00 98.56 107 SER A C 1
ATOM 792 O O . SER A 1 107 ? -2.297 6.431 -1.331 1.00 98.56 107 SER A O 1
ATOM 794 N N . ILE A 1 108 ? -0.238 6.275 -0.442 1.00 98.75 108 ILE A N 1
ATOM 795 C CA . ILE A 1 108 ? -0.678 6.240 0.954 1.00 98.75 108 ILE A CA 1
ATOM 796 C C . ILE A 1 108 ? 0.065 7.291 1.774 1.00 98.75 108 ILE A C 1
ATOM 798 O O . ILE A 1 108 ? 1.276 7.209 1.973 1.00 98.75 108 ILE A O 1
ATOM 802 N N . THR A 1 109 ? -0.679 8.253 2.309 1.00 98.62 109 THR A N 1
ATOM 803 C CA . THR A 1 109 ? -0.135 9.326 3.147 1.00 98.62 109 THR A CA 1
ATOM 804 C C . THR A 1 109 ? -0.550 9.128 4.596 1.00 98.62 109 THR A C 1
ATOM 806 O O . THR A 1 109 ? -1.740 9.028 4.897 1.00 98.62 109 THR A O 1
ATOM 809 N N . GLN A 1 110 ? 0.432 9.095 5.495 1.00 98.44 110 GLN A N 1
ATOM 810 C CA . GLN A 1 110 ? 0.215 9.115 6.939 1.00 98.44 110 GLN A CA 1
ATOM 811 C C . GLN A 1 110 ? -0.100 10.532 7.422 1.00 98.44 110 GLN A C 1
ATOM 813 O O . GLN A 1 110 ? 0.576 11.490 7.041 1.00 98.44 110 GLN A O 1
ATOM 818 N N . SER A 1 111 ? -1.073 10.645 8.323 1.00 97.81 111 SER A N 1
ATOM 819 C CA . SER A 1 111 ? -1.280 11.839 9.142 1.00 97.81 111 SER A CA 1
ATOM 820 C C . SER A 1 111 ? -0.081 12.083 10.065 1.00 97.81 111 SER A C 1
ATOM 822 O O . SER A 1 111 ? 0.574 11.141 10.519 1.00 97.81 111 SER A O 1
ATOM 824 N N . SER A 1 112 ? 0.168 13.352 10.400 1.00 96.81 112 SER A N 1
ATOM 825 C CA . SER A 1 112 ? 1.144 13.747 11.420 1.00 96.81 112 SER A CA 1
ATOM 826 C C . SER A 1 112 ? 0.803 13.242 12.823 1.00 96.81 112 SER A C 1
ATOM 828 O O . SER A 1 112 ? 1.701 13.154 13.658 1.00 96.81 112 SER A O 1
ATOM 830 N N . ASP A 1 113 ? -0.461 12.888 13.065 1.00 97.25 113 ASP A N 1
ATOM 831 C CA . ASP A 1 113 ? -0.956 12.417 14.365 1.00 97.25 113 ASP A CA 1
ATOM 832 C C . ASP A 1 113 ? -0.723 10.916 14.588 1.00 97.25 113 ASP A C 1
ATOM 834 O O . ASP A 1 113 ? -1.000 10.392 15.669 1.00 97.25 113 ASP A O 1
ATOM 838 N N . LEU A 1 114 ? -0.219 10.201 13.575 1.00 97.69 114 LEU A N 1
ATOM 839 C CA . LEU A 1 114 ? 0.116 8.790 13.707 1.00 97.69 114 LEU A CA 1
ATOM 840 C C . LEU A 1 114 ? 1.236 8.614 14.743 1.00 97.69 114 LEU A C 1
ATOM 842 O O . LEU A 1 114 ? 2.334 9.151 14.591 1.00 97.69 114 LEU A O 1
ATOM 846 N N . ALA A 1 115 ? 0.966 7.809 15.769 1.00 95.62 115 ALA A N 1
ATOM 847 C CA . ALA A 1 115 ? 1.890 7.558 16.875 1.00 95.62 115 ALA A CA 1
ATOM 848 C C . ALA A 1 115 ? 2.385 6.102 16.950 1.00 95.62 115 ALA A C 1
ATOM 850 O O . ALA A 1 115 ? 3.117 5.751 17.878 1.00 95.62 115 ALA A O 1
ATOM 851 N N . GLU A 1 116 ? 2.012 5.262 15.983 1.00 96.25 116 GLU A N 1
ATOM 852 C CA . GLU A 1 116 ? 2.401 3.854 15.911 1.00 96.25 116 GLU A CA 1
ATOM 853 C C . GLU A 1 116 ? 2.972 3.472 14.538 1.00 96.25 116 GLU A C 1
ATOM 855 O O . GLU A 1 116 ? 2.711 4.114 13.522 1.00 96.25 116 GLU A O 1
ATOM 860 N N . GLU A 1 117 ? 3.810 2.434 14.514 1.00 98.31 117 GLU A N 1
ATOM 861 C CA . GLU A 1 117 ? 4.459 1.965 13.288 1.00 98.31 117 GLU A CA 1
ATOM 862 C C . GLU A 1 117 ? 3.500 1.091 12.477 1.00 98.31 117 GLU A C 1
ATOM 864 O O . GLU A 1 117 ? 3.022 0.071 12.967 1.00 98.31 117 GLU A O 1
ATOM 869 N N . ILE A 1 118 ? 3.266 1.474 11.220 1.00 98.75 118 ILE A N 1
ATOM 870 C CA . ILE A 1 118 ? 2.441 0.704 10.285 1.00 98.75 118 ILE A CA 1
ATOM 871 C C . ILE A 1 118 ? 3.327 -0.227 9.459 1.00 98.75 118 ILE A C 1
ATOM 873 O O . ILE A 1 118 ? 4.398 0.170 8.984 1.00 98.75 118 ILE A O 1
ATOM 877 N N . THR A 1 119 ? 2.859 -1.460 9.271 1.00 98.88 119 THR A N 1
ATOM 878 C CA . THR A 1 119 ? 3.449 -2.426 8.338 1.00 98.88 119 THR A CA 1
ATOM 879 C C . THR A 1 119 ? 2.687 -2.404 7.017 1.00 98.88 119 THR A C 1
ATOM 881 O O . THR A 1 119 ? 1.503 -2.727 6.979 1.00 98.88 119 THR A O 1
ATOM 884 N N . TYR A 1 120 ? 3.374 -2.029 5.940 1.00 98.88 120 TYR A N 1
ATOM 885 C CA . TYR A 1 120 ? 2.871 -2.044 4.570 1.00 98.88 120 TYR A CA 1
ATOM 886 C C . TYR A 1 120 ? 3.395 -3.291 3.859 1.00 98.88 120 TYR A C 1
ATOM 888 O O . TYR A 1 120 ? 4.592 -3.382 3.592 1.00 98.88 120 TYR A O 1
ATOM 896 N N . THR A 1 121 ? 2.525 -4.243 3.540 1.00 98.94 121 THR A N 1
ATOM 897 C CA . THR A 1 121 ? 2.892 -5.468 2.821 1.00 98.94 121 THR A CA 1
ATOM 898 C C . THR A 1 121 ? 2.483 -5.348 1.359 1.00 98.94 121 THR A C 1
ATOM 900 O O . THR A 1 121 ? 1.294 -5.265 1.049 1.00 98.94 121 THR A O 1
ATOM 903 N N . LEU A 1 122 ? 3.462 -5.362 0.455 1.00 98.94 122 LEU A N 1
ATOM 904 C CA . LEU A 1 122 ? 3.255 -5.300 -0.990 1.00 98.94 122 LEU A CA 1
ATOM 905 C C . LEU A 1 122 ? 3.469 -6.684 -1.612 1.00 98.94 122 LEU A C 1
ATOM 907 O O . LEU A 1 122 ? 4.458 -7.360 -1.321 1.00 98.94 122 LEU A O 1
ATOM 911 N N . SER A 1 123 ? 2.550 -7.105 -2.478 1.00 98.94 123 SER A N 1
ATOM 912 C CA . SER A 1 123 ? 2.570 -8.431 -3.110 1.00 98.94 123 SER A CA 1
ATOM 913 C C . SER A 1 123 ? 1.922 -8.419 -4.493 1.00 98.94 123 SER A C 1
ATOM 915 O O . SER A 1 123 ? 1.232 -7.465 -4.853 1.00 98.94 123 SER A O 1
ATOM 917 N N . GLY A 1 124 ? 2.099 -9.498 -5.254 1.00 98.81 124 GLY A N 1
ATOM 918 C CA . GLY A 1 124 ? 1.450 -9.668 -6.553 1.00 98.81 124 GLY A CA 1
ATOM 919 C C . GLY A 1 124 ? 2.255 -9.065 -7.701 1.00 98.81 124 GLY A C 1
ATOM 920 O O . GLY A 1 124 ? 3.470 -8.899 -7.606 1.00 98.81 124 GLY A O 1
ATOM 921 N N . THR A 1 125 ? 1.602 -8.799 -8.831 1.00 98.88 125 THR A N 1
ATOM 922 C CA . THR A 1 125 ? 2.279 -8.356 -10.057 1.00 98.88 125 THR A CA 1
ATOM 923 C C . THR A 1 125 ? 1.542 -7.213 -10.734 1.00 98.88 125 THR A C 1
ATOM 925 O O . THR A 1 125 ? 0.343 -7.320 -10.985 1.00 98.88 125 THR A O 1
ATOM 928 N N . SER A 1 126 ? 2.278 -6.159 -11.093 1.00 98.75 126 SER A N 1
ATOM 929 C CA . SER A 1 126 ? 1.812 -5.118 -12.004 1.00 98.75 126 SER A CA 1
ATOM 930 C C . SER A 1 126 ? 2.840 -4.785 -13.083 1.00 98.75 126 SER A C 1
ATOM 932 O O . SER A 1 126 ? 4.035 -4.641 -12.818 1.00 98.75 126 SER A O 1
ATOM 934 N N . THR A 1 127 ? 2.344 -4.663 -14.316 1.00 98.38 127 THR A N 1
ATOM 935 C CA . THR A 1 127 ? 3.112 -4.232 -15.496 1.00 98.38 127 THR A CA 1
ATOM 936 C C . THR A 1 127 ? 3.131 -2.715 -15.676 1.00 98.38 127 THR A C 1
ATOM 938 O O . THR A 1 127 ? 3.899 -2.216 -16.495 1.00 98.38 127 THR A O 1
ATOM 941 N N . ASP A 1 128 ? 2.246 -2.007 -14.977 1.00 98.19 128 ASP A N 1
ATOM 942 C CA . ASP A 1 128 ? 2.220 -0.549 -14.912 1.00 98.19 128 ASP A CA 1
ATOM 943 C C . ASP A 1 128 ? 1.583 -0.124 -13.588 1.00 98.19 128 ASP A C 1
ATOM 945 O O . ASP A 1 128 ? 0.362 -0.118 -13.435 1.00 98.19 128 ASP A O 1
ATOM 949 N N . GLY A 1 129 ? 2.421 0.104 -12.586 1.00 98.25 129 GLY A N 1
ATOM 950 C CA . GLY A 1 129 ? 2.006 0.450 -11.243 1.00 98.25 129 GLY A CA 1
ATOM 951 C C . GLY A 1 129 ? 3.125 1.102 -10.452 1.00 98.25 129 GLY A C 1
ATOM 952 O O . GLY A 1 129 ? 4.304 1.023 -10.788 1.00 98.25 129 GLY A O 1
ATOM 953 N N . GLU A 1 130 ? 2.731 1.749 -9.370 1.00 98.06 130 GLU A N 1
ATOM 954 C CA . GLU A 1 130 ? 3.613 2.529 -8.513 1.00 98.06 130 GLU A CA 1
ATOM 955 C C . GLU A 1 130 ? 3.133 2.393 -7.070 1.00 98.06 130 GLU A C 1
ATOM 957 O O . GLU A 1 130 ? 1.926 2.333 -6.813 1.00 98.06 130 GLU A O 1
ATOM 962 N N . PHE A 1 131 ? 4.066 2.331 -6.124 1.00 98.81 131 PHE A N 1
ATOM 963 C CA . PHE A 1 131 ? 3.759 2.511 -4.711 1.00 98.81 131 PHE A CA 1
ATOM 964 C C . PHE A 1 131 ? 4.404 3.796 -4.210 1.00 98.81 131 PHE A C 1
ATOM 966 O O . PHE A 1 131 ? 5.627 3.896 -4.120 1.00 98.81 131 PHE A O 1
ATOM 973 N N . TYR A 1 132 ? 3.572 4.760 -3.843 1.00 98.62 132 TYR A N 1
ATOM 974 C CA . TYR A 1 132 ? 3.986 5.988 -3.194 1.00 98.62 132 TYR A CA 1
ATOM 975 C C . TYR A 1 132 ? 3.548 5.982 -1.729 1.00 98.62 132 TYR A C 1
ATOM 977 O O . TYR A 1 132 ? 2.407 5.659 -1.395 1.00 98.62 132 TYR A O 1
ATOM 985 N N . MET A 1 133 ? 4.451 6.381 -0.841 1.00 98.38 133 MET A N 1
ATOM 986 C CA . MET A 1 133 ? 4.167 6.547 0.575 1.00 98.38 133 MET A CA 1
ATOM 987 C C . MET A 1 133 ? 4.750 7.859 1.078 1.00 98.38 133 MET A C 1
ATOM 989 O O . MET A 1 133 ? 5.929 8.129 0.868 1.00 98.38 133 MET A O 1
ATOM 993 N N . ALA A 1 134 ? 3.953 8.648 1.793 1.00 98.06 134 ALA A N 1
ATOM 994 C CA . ALA A 1 134 ? 4.423 9.830 2.510 1.00 98.06 134 ALA A CA 1
ATOM 995 C C . ALA A 1 134 ? 4.044 9.755 3.991 1.00 98.06 134 ALA A C 1
ATOM 997 O O . ALA A 1 134 ? 3.047 9.140 4.367 1.00 98.06 134 ALA A O 1
ATOM 998 N N . GLY A 1 135 ? 4.835 10.394 4.850 1.00 95.94 135 GLY A N 1
ATOM 999 C CA . GLY A 1 135 ? 4.537 10.424 6.278 1.00 95.94 135 GLY A CA 1
ATOM 1000 C C . GLY A 1 135 ? 5.653 10.993 7.140 1.00 95.94 135 GLY A C 1
ATOM 1001 O O . GLY A 1 135 ? 6.741 11.323 6.661 1.00 95.94 135 GLY A O 1
ATOM 1002 N N . SER A 1 136 ? 5.367 11.088 8.436 1.00 91.69 136 SER A N 1
ATOM 1003 C CA . SER A 1 136 ? 6.285 11.602 9.457 1.00 91.69 136 SER A CA 1
ATOM 1004 C C . SER A 1 136 ? 6.587 10.608 10.581 1.00 91.69 136 SER A C 1
ATOM 1006 O O . SER A 1 136 ? 7.386 10.938 11.461 1.00 91.69 136 SER A O 1
ATOM 1008 N N . TYR A 1 137 ? 6.000 9.405 10.560 1.00 97.75 137 TYR A N 1
ATOM 1009 C CA . TYR A 1 137 ? 6.278 8.336 11.523 1.00 97.75 137 TYR A CA 1
ATOM 1010 C C . TYR A 1 137 ? 7.063 7.192 10.867 1.00 97.75 137 TYR A C 1
ATOM 1012 O O . TYR A 1 137 ? 7.047 7.033 9.652 1.00 97.75 137 TYR A O 1
ATOM 1020 N N . LYS A 1 138 ? 7.799 6.394 11.646 1.00 98.00 138 LYS A N 1
ATOM 1021 C CA . LYS A 1 138 ? 8.517 5.222 11.107 1.00 98.00 138 LYS A CA 1
ATOM 1022 C C . LYS A 1 138 ? 7.544 4.194 10.513 1.00 98.00 138 LYS A C 1
ATOM 1024 O O . LYS A 1 138 ? 6.392 4.114 10.934 1.00 98.00 138 LYS A O 1
ATOM 1029 N N . ALA A 1 139 ? 8.021 3.390 9.569 1.00 98.56 139 ALA A N 1
ATOM 1030 C CA . ALA A 1 139 ? 7.215 2.364 8.912 1.00 98.56 139 ALA A CA 1
ATOM 1031 C C . ALA A 1 139 ? 8.016 1.082 8.665 1.00 98.56 139 ALA A C 1
ATOM 1033 O O . ALA A 1 139 ? 9.244 1.106 8.554 1.00 98.56 139 ALA A O 1
ATOM 1034 N N . THR A 1 140 ? 7.300 -0.029 8.519 1.00 98.81 140 THR A N 1
ATOM 1035 C CA . THR A 1 140 ? 7.838 -1.270 7.965 1.00 98.81 140 THR A CA 1
ATOM 1036 C C . THR A 1 140 ? 7.273 -1.467 6.558 1.00 98.81 140 THR A C 1
ATOM 1038 O O . THR A 1 140 ? 6.070 -1.337 6.356 1.00 98.81 140 THR A O 1
ATOM 1041 N N . LEU A 1 141 ? 8.134 -1.785 5.592 1.00 98.81 141 LEU A N 1
ATOM 1042 C CA . LEU A 1 141 ? 7.763 -2.183 4.235 1.00 98.81 141 LEU A CA 1
ATOM 1043 C C . LEU A 1 141 ? 8.121 -3.660 4.053 1.00 98.81 141 LEU A C 1
ATOM 1045 O O . LEU A 1 141 ? 9.293 -4.014 4.135 1.00 98.81 141 LEU A O 1
ATOM 1049 N N . GLU A 1 142 ? 7.142 -4.515 3.785 1.00 98.88 142 GLU A N 1
ATOM 1050 C CA . GLU A 1 142 ? 7.359 -5.932 3.490 1.00 98.88 142 GLU A CA 1
ATOM 1051 C C . GLU A 1 142 ? 7.133 -6.199 2.004 1.00 98.88 142 GLU A C 1
ATOM 1053 O O . GLU A 1 142 ? 6.044 -5.972 1.480 1.00 98.88 142 GLU A O 1
ATOM 1058 N N . LEU A 1 143 ? 8.166 -6.697 1.325 1.00 98.88 143 LEU A N 1
ATOM 1059 C CA . LEU A 1 143 ? 8.086 -7.140 -0.062 1.00 98.88 143 LEU A CA 1
ATOM 1060 C C . LEU A 1 143 ? 7.886 -8.656 -0.074 1.00 98.88 143 LEU A C 1
ATOM 1062 O O . LEU A 1 143 ? 8.793 -9.410 0.293 1.00 98.88 143 LEU A O 1
ATOM 1066 N N . ASN A 1 144 ? 6.676 -9.082 -0.438 1.00 98.81 144 ASN A N 1
ATOM 1067 C CA . ASN A 1 144 ? 6.210 -10.460 -0.325 1.00 98.81 144 ASN A CA 1
ATOM 1068 C C . ASN A 1 144 ? 5.835 -11.035 -1.698 1.00 98.81 144 ASN A C 1
ATOM 1070 O O . ASN A 1 144 ? 4.657 -11.182 -2.027 1.00 98.81 144 ASN A O 1
ATOM 1074 N N . GLY A 1 145 ? 6.845 -11.316 -2.522 1.00 98.81 145 GLY A N 1
ATOM 1075 C CA . GLY A 1 145 ? 6.640 -11.822 -3.882 1.00 98.81 145 GLY A CA 1
ATOM 1076 C C . GLY A 1 145 ? 6.073 -10.760 -4.825 1.00 98.81 145 GLY A C 1
ATOM 1077 O O . GLY A 1 145 ? 5.134 -11.027 -5.573 1.00 98.81 145 GLY A O 1
ATOM 1078 N N . LEU A 1 146 ? 6.600 -9.537 -4.746 1.00 98.88 146 LEU A N 1
ATOM 1079 C CA . LEU A 1 146 ? 6.172 -8.396 -5.550 1.00 98.88 146 LEU A CA 1
ATOM 1080 C C . LEU A 1 146 ? 6.921 -8.339 -6.887 1.00 98.88 146 LEU A C 1
ATOM 1082 O O . LEU A 1 146 ? 8.145 -8.295 -6.901 1.00 98.88 146 LEU A O 1
ATOM 1086 N N . THR A 1 147 ? 6.208 -8.214 -8.003 1.00 98.88 147 THR A N 1
ATOM 1087 C CA . THR A 1 147 ? 6.776 -7.754 -9.281 1.00 98.88 147 THR A CA 1
ATOM 1088 C C . THR A 1 147 ? 6.087 -6.463 -9.699 1.00 98.88 147 THR A C 1
ATOM 1090 O O . THR A 1 147 ? 4.908 -6.476 -10.035 1.00 98.88 147 THR A O 1
ATOM 1093 N N . LEU A 1 148 ? 6.797 -5.338 -9.664 1.00 98.88 148 LEU A N 1
ATOM 1094 C CA . LEU A 1 148 ? 6.217 -4.016 -9.890 1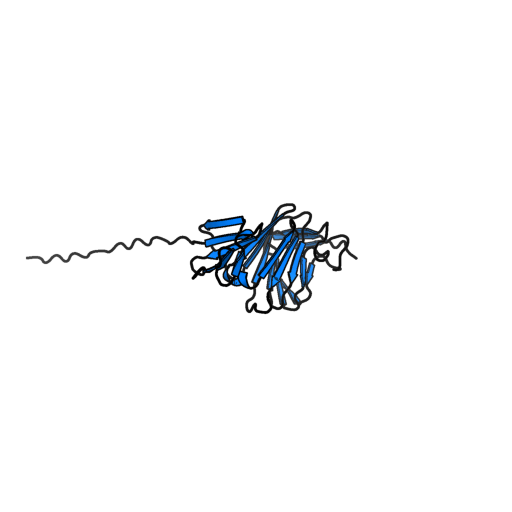.00 98.88 148 LEU A CA 1
ATOM 1095 C C . LEU A 1 148 ? 7.023 -3.254 -10.935 1.00 98.88 148 LEU A C 1
ATOM 1097 O O . LEU A 1 148 ? 8.177 -2.898 -10.703 1.00 98.88 148 LEU A O 1
ATOM 1101 N N . THR A 1 149 ? 6.401 -3.018 -12.085 1.00 98.62 149 THR A N 1
ATOM 1102 C CA . THR A 1 149 ? 6.930 -2.146 -13.135 1.00 98.62 149 THR A CA 1
ATOM 1103 C C . THR A 1 149 ? 6.147 -0.846 -13.147 1.00 98.62 149 THR A C 1
ATOM 1105 O O . THR A 1 149 ? 4.935 -0.887 -13.324 1.00 98.62 149 THR A O 1
ATOM 1108 N N . ASN A 1 150 ? 6.824 0.292 -13.011 1.00 97.62 150 ASN A N 1
ATOM 1109 C CA . ASN A 1 150 ? 6.243 1.601 -13.289 1.00 97.62 150 ASN A CA 1
ATOM 1110 C C . ASN A 1 150 ? 6.538 1.958 -14.748 1.00 97.62 150 ASN A C 1
ATOM 1112 O O . ASN A 1 150 ? 7.685 2.221 -15.092 1.00 97.62 150 ASN A O 1
ATOM 1116 N N . LYS A 1 151 ? 5.534 1.922 -15.627 1.00 96.50 151 LYS A N 1
ATOM 1117 C CA . LYS A 1 151 ? 5.717 2.252 -17.046 1.00 96.50 151 LYS A CA 1
ATOM 1118 C C . LYS A 1 151 ? 5.277 3.685 -17.330 1.00 96.50 151 LYS A C 1
ATOM 1120 O O . LYS A 1 151 ? 5.969 4.396 -18.059 1.00 96.50 151 LYS A O 1
ATOM 1125 N N . THR A 1 152 ? 4.152 4.088 -16.748 1.00 95.69 152 THR A N 1
ATOM 1126 C CA . THR A 1 152 ? 3.531 5.402 -16.907 1.00 95.69 152 THR A CA 1
ATOM 1127 C C . THR A 1 152 ? 3.468 6.084 -15.538 1.00 95.69 152 THR A C 1
ATOM 1129 O O . THR A 1 152 ? 2.507 5.891 -14.796 1.00 95.69 152 THR A O 1
ATOM 1132 N N . PRO A 1 153 ? 4.486 6.869 -15.156 1.00 93.62 153 PRO A N 1
ATOM 1133 C CA . PRO A 1 153 ? 4.590 7.373 -13.793 1.00 93.62 153 PRO A CA 1
ATOM 1134 C C . PRO A 1 153 ? 3.467 8.351 -13.446 1.00 93.62 153 PRO A C 1
ATOM 1136 O O . PRO A 1 153 ? 3.167 9.257 -14.223 1.00 93.62 153 PRO A O 1
ATOM 1139 N N . VAL A 1 154 ? 2.876 8.181 -12.258 1.00 95.69 154 VAL A N 1
ATOM 1140 C CA . VAL A 1 154 ? 1.796 9.040 -11.742 1.00 95.69 154 VAL A CA 1
ATOM 1141 C C . VAL A 1 154 ? 2.292 9.925 -10.605 1.00 95.69 154 VAL A C 1
ATOM 1143 O O . VAL A 1 154 ? 1.900 11.087 -10.530 1.00 95.69 154 VAL A O 1
ATOM 1146 N N . TYR A 1 155 ? 3.157 9.403 -9.733 1.00 94.19 155 TYR A N 1
ATOM 1147 C CA . TYR A 1 155 ? 3.622 10.132 -8.552 1.00 94.19 155 TYR A CA 1
ATOM 1148 C C . TYR A 1 155 ? 5.086 10.557 -8.639 1.00 94.19 155 TYR A C 1
ATOM 1150 O O . TYR A 1 155 ? 5.409 11.669 -8.235 1.00 94.19 155 TYR A O 1
ATOM 1158 N N . SER A 1 156 ? 5.985 9.693 -9.120 1.00 92.75 156 SER A N 1
ATOM 1159 C CA . SER A 1 156 ? 7.423 9.925 -8.935 1.00 92.75 156 SER A CA 1
ATOM 1160 C C . SER A 1 156 ? 8.340 9.426 -10.045 1.00 92.75 156 SER A C 1
ATOM 1162 O O . SER A 1 156 ? 9.393 10.023 -10.262 1.00 92.75 156 SER A O 1
ATOM 1164 N N . GLY A 1 157 ? 7.98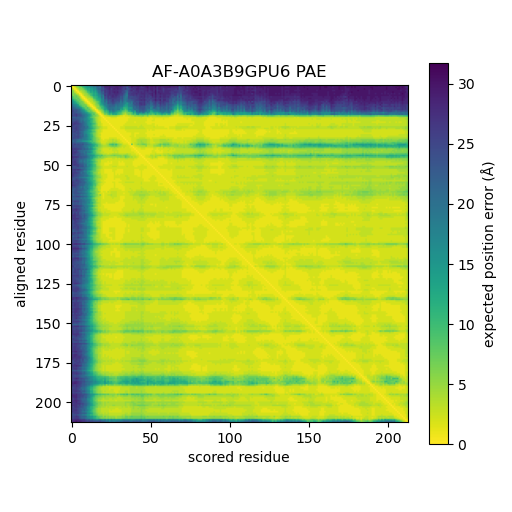1 8.342 -10.734 1.00 94.69 157 GLY A N 1
ATOM 1165 C CA . GLY A 1 157 ? 8.903 7.627 -11.628 1.00 94.69 157 GLY A CA 1
ATOM 1166 C C . GLY A 1 157 ? 9.484 6.351 -11.031 1.00 94.69 157 GLY A C 1
ATOM 1167 O O . GLY A 1 157 ? 9.766 5.413 -11.771 1.00 94.69 157 GLY A O 1
ATOM 11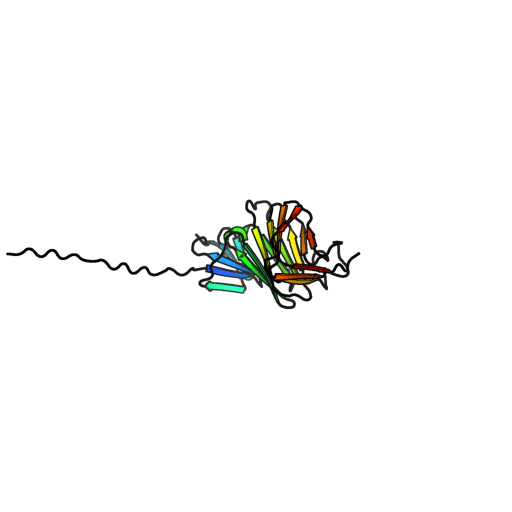68 N N . ALA A 1 158 ? 9.619 6.278 -9.706 1.00 97.44 158 ALA A N 1
ATOM 1169 C CA . ALA A 1 158 ? 10.096 5.082 -9.024 1.00 97.44 158 ALA A CA 1
ATOM 1170 C C . ALA A 1 158 ? 9.047 3.959 -9.087 1.00 97.44 158 ALA A C 1
ATOM 1172 O O . ALA A 1 158 ? 7.849 4.220 -9.192 1.00 97.44 158 ALA A O 1
ATOM 1173 N N . ALA A 1 159 ? 9.470 2.701 -8.955 1.00 98.19 159 ALA A N 1
ATOM 1174 C CA . ALA A 1 159 ? 8.526 1.620 -8.666 1.00 98.19 159 ALA A CA 1
ATOM 1175 C C . ALA A 1 159 ? 7.983 1.765 -7.234 1.00 98.19 159 ALA A C 1
ATOM 1177 O O . ALA A 1 159 ? 6.788 1.607 -6.987 1.00 98.19 159 ALA A O 1
ATOM 1178 N N . ILE A 1 160 ? 8.872 2.104 -6.294 1.00 98.62 160 ILE A N 1
ATOM 1179 C CA . ILE A 1 160 ? 8.545 2.381 -4.895 1.00 98.62 160 ILE A CA 1
ATOM 1180 C C . ILE A 1 160 ? 9.177 3.714 -4.486 1.00 98.62 160 ILE A C 1
ATOM 1182 O O . ILE A 1 160 ? 10.402 3.847 -4.487 1.00 98.62 160 ILE A O 1
ATOM 1186 N N . HIS A 1 161 ? 8.351 4.672 -4.066 1.00 98.19 161 HIS A N 1
ATOM 1187 C CA . HIS A 1 161 ? 8.770 5.962 -3.517 1.00 98.19 161 HIS A CA 1
ATOM 1188 C C . HIS A 1 161 ? 8.262 6.122 -2.087 1.00 98.19 161 HIS A C 1
ATOM 1190 O O . HIS A 1 161 ? 7.076 6.315 -1.847 1.00 98.19 161 HIS A O 1
ATOM 1196 N N . ILE A 1 162 ? 9.183 6.113 -1.126 1.00 98.19 162 ILE A N 1
ATOM 1197 C CA . ILE A 1 162 ? 8.908 6.424 0.276 1.00 98.19 162 ILE A CA 1
ATOM 1198 C C . ILE A 1 162 ? 9.427 7.824 0.619 1.00 98.19 162 ILE A C 1
ATOM 1200 O O . ILE A 1 162 ? 10.598 8.033 0.952 1.00 98.19 162 ILE A O 1
ATOM 1204 N N . GLN A 1 163 ? 8.525 8.797 0.570 1.00 97.38 163 GLN A N 1
ATOM 1205 C CA . GLN A 1 163 ? 8.723 10.183 0.970 1.00 97.38 163 GLN A CA 1
ATOM 1206 C C . GLN A 1 163 ? 8.515 10.368 2.478 1.00 97.38 163 GLN A C 1
ATOM 1208 O O . GLN A 1 163 ? 7.645 11.104 2.945 1.00 97.38 163 GLN A O 1
ATOM 1213 N N . ASN A 1 164 ? 9.353 9.699 3.263 1.00 96.75 164 ASN A N 1
ATOM 1214 C CA . ASN A 1 164 ? 9.310 9.742 4.718 1.00 96.75 164 ASN A CA 1
ATOM 1215 C C . ASN A 1 164 ? 10.731 9.828 5.275 1.00 96.75 164 ASN A C 1
ATOM 1217 O O . ASN A 1 164 ? 11.568 8.995 4.950 1.00 96.75 164 ASN A O 1
ATOM 1221 N N . GLY A 1 165 ? 11.007 10.843 6.099 1.00 97.00 165 GLY A N 1
ATOM 1222 C CA . GLY A 1 165 ? 12.339 11.094 6.664 1.00 97.00 165 GLY A CA 1
ATOM 1223 C C . GLY A 1 165 ? 12.704 10.229 7.878 1.00 97.00 165 GLY A C 1
ATOM 1224 O O . GLY A 1 165 ? 13.758 10.439 8.470 1.00 97.00 165 GLY A O 1
ATOM 1225 N N . LYS A 1 166 ? 11.834 9.308 8.306 1.00 97.62 166 LYS A N 1
ATOM 1226 C CA . LYS A 1 166 ? 12.072 8.412 9.446 1.00 97.62 166 LYS A CA 1
ATOM 1227 C C . LYS A 1 166 ? 12.728 7.099 9.013 1.00 97.62 166 LYS A C 1
ATOM 1229 O O . LYS A 1 166 ? 13.053 6.881 7.849 1.00 97.62 166 LYS A O 1
ATOM 1234 N N . ARG A 1 167 ? 12.953 6.219 9.987 1.00 98.00 167 ARG A N 1
ATOM 1235 C CA . ARG A 1 167 ? 13.403 4.846 9.751 1.00 98.00 167 ARG A CA 1
ATOM 1236 C C . ARG A 1 167 ? 12.338 4.066 8.981 1.00 98.00 167 ARG A C 1
ATOM 1238 O O . ARG A 1 167 ? 11.178 4.051 9.398 1.00 98.00 167 ARG A O 1
ATOM 1245 N N . ILE A 1 168 ? 12.767 3.379 7.930 1.00 98.56 168 ILE A N 1
ATOM 1246 C CA . ILE A 1 168 ? 11.964 2.460 7.132 1.00 98.56 168 ILE A CA 1
ATOM 1247 C C . ILE A 1 168 ? 12.592 1.071 7.220 1.00 98.56 168 ILE A C 1
ATOM 1249 O O . ILE A 1 168 ? 13.678 0.826 6.702 1.00 98.56 168 ILE A O 1
ATOM 1253 N N . ASN A 1 169 ? 11.910 0.156 7.898 1.00 98.62 169 ASN A N 1
ATOM 1254 C CA . ASN A 1 169 ? 12.343 -1.229 8.029 1.00 98.62 169 ASN A CA 1
ATOM 1255 C C . ASN A 1 169 ? 11.869 -2.025 6.811 1.00 98.62 169 ASN A C 1
ATOM 1257 O O . ASN A 1 169 ? 10.690 -2.357 6.713 1.00 98.62 169 ASN A O 1
ATOM 1261 N N . VAL A 1 170 ? 12.770 -2.302 5.872 1.00 98.75 170 VAL A N 1
ATOM 1262 C CA . VAL A 1 170 ? 12.459 -3.007 4.627 1.00 98.75 170 VAL A CA 1
ATOM 1263 C C . VAL A 1 170 ? 12.712 -4.499 4.823 1.00 98.75 170 VAL A C 1
ATOM 1265 O O . VAL A 1 170 ? 13.847 -4.929 5.021 1.00 98.75 170 VAL A O 1
ATOM 1268 N N . LYS A 1 171 ? 11.665 -5.317 4.762 1.00 98.81 171 LYS A N 1
ATOM 1269 C CA . LYS A 1 171 ? 11.765 -6.774 4.870 1.00 98.81 171 LYS A CA 1
ATOM 1270 C C . LYS A 1 171 ? 11.572 -7.420 3.505 1.00 98.81 171 LYS A C 1
ATOM 1272 O O . LYS A 1 171 ? 10.530 -7.248 2.875 1.00 98.81 171 LYS A O 1
ATOM 1277 N N . LEU A 1 172 ? 12.564 -8.192 3.075 1.00 98.81 172 LEU A N 1
ATOM 1278 C CA . LEU A 1 172 ? 12.457 -9.065 1.910 1.00 98.81 172 LEU A CA 1
ATOM 1279 C C . LEU A 1 172 ? 11.986 -10.433 2.398 1.00 98.81 172 LEU A C 1
ATOM 1281 O O . LEU A 1 172 ? 12.793 -11.193 2.938 1.00 98.81 172 LEU A O 1
ATOM 1285 N N . VAL A 1 173 ? 10.689 -10.727 2.262 1.00 98.69 173 VAL A N 1
ATOM 1286 C CA . VAL A 1 173 ? 10.080 -11.909 2.891 1.00 98.69 173 VAL A CA 1
ATOM 1287 C C . VAL A 1 173 ? 10.830 -13.179 2.487 1.00 98.69 173 VAL A C 1
ATOM 1289 O O . VAL A 1 173 ? 11.086 -13.418 1.305 1.00 98.69 173 VAL A O 1
ATOM 1292 N N . ASN A 1 174 ? 11.220 -13.982 3.484 1.00 98.56 174 ASN A N 1
ATOM 1293 C CA . ASN A 1 174 ? 11.998 -15.206 3.281 1.00 98.56 174 ASN A CA 1
ATOM 1294 C C . ASN A 1 174 ? 11.341 -16.112 2.228 1.00 98.56 174 ASN A C 1
ATOM 1296 O O . ASN A 1 174 ? 10.140 -16.362 2.284 1.00 98.56 174 ASN A O 1
ATOM 1300 N N . GLY A 1 175 ? 12.141 -16.634 1.297 1.00 98.44 175 GLY A N 1
ATOM 1301 C CA . GLY A 1 175 ? 11.656 -17.527 0.241 1.00 98.44 175 GLY A CA 1
ATOM 1302 C C . GLY A 1 175 ? 10.920 -16.828 -0.907 1.00 98.44 175 GLY A C 1
ATOM 1303 O O . GLY A 1 175 ? 10.443 -17.510 -1.808 1.00 98.44 175 GLY A O 1
ATOM 1304 N N . THR A 1 176 ? 10.844 -15.493 -0.912 1.00 98.69 176 THR A N 1
ATOM 1305 C CA . THR A 1 176 ? 10.238 -14.729 -2.010 1.00 98.69 176 THR A CA 1
ATOM 1306 C C . THR A 1 176 ? 11.285 -14.068 -2.897 1.00 98.69 176 THR A C 1
ATOM 1308 O O . THR A 1 176 ? 12.384 -13.729 -2.454 1.00 98.69 176 THR A O 1
ATOM 1311 N N . THR A 1 177 ? 10.927 -13.868 -4.164 1.00 98.81 177 THR A N 1
ATOM 1312 C CA . THR A 1 177 ? 11.666 -13.012 -5.097 1.00 98.81 177 THR A CA 1
ATOM 1313 C C . THR A 1 177 ? 10.816 -11.797 -5.414 1.00 98.81 177 THR A C 1
ATOM 1315 O O . THR A 1 177 ? 9.646 -11.936 -5.765 1.00 98.81 177 THR A O 1
ATOM 1318 N N . ASN A 1 178 ? 11.414 -10.618 -5.293 1.00 98.88 178 ASN A N 1
ATOM 1319 C CA . ASN A 1 178 ? 10.778 -9.343 -5.574 1.00 98.88 178 ASN A CA 1
ATOM 1320 C C . ASN A 1 178 ? 11.524 -8.660 -6.721 1.00 98.88 178 ASN A C 1
ATOM 1322 O O . ASN A 1 178 ? 12.753 -8.667 -6.733 1.00 98.88 178 ASN A O 1
ATOM 1326 N N . THR A 1 179 ? 10.805 -8.069 -7.668 1.00 98.88 179 THR A N 1
ATOM 1327 C CA . THR A 1 179 ? 11.379 -7.379 -8.827 1.00 98.88 179 THR A CA 1
ATOM 1328 C C . THR A 1 179 ? 10.753 -6.003 -8.964 1.00 98.88 179 THR A C 1
ATOM 1330 O O . THR A 1 179 ? 9.534 -5.881 -9.055 1.00 98.88 179 THR A O 1
ATOM 1333 N N . LEU A 1 180 ? 11.593 -4.974 -8.992 1.00 98.81 180 LEU A N 1
ATOM 1334 C CA . LEU A 1 180 ? 11.191 -3.588 -9.191 1.00 98.81 180 LEU A CA 1
ATOM 1335 C C . LEU A 1 180 ? 11.790 -3.072 -10.498 1.00 98.81 180 LEU A C 1
ATOM 1337 O O . LEU A 1 180 ? 12.981 -3.266 -10.751 1.00 98.81 180 LEU A O 1
ATOM 1341 N N . VAL A 1 181 ? 10.969 -2.411 -11.308 1.00 98.44 181 VAL A N 1
ATOM 1342 C CA . VAL A 1 181 ? 11.378 -1.750 -12.551 1.00 98.44 181 VAL A CA 1
ATOM 1343 C C . VAL A 1 181 ? 10.796 -0.342 -12.543 1.00 98.44 181 VAL A C 1
ATOM 1345 O O . VAL A 1 181 ? 9.583 -0.182 -12.426 1.00 98.44 181 VAL A O 1
ATOM 1348 N N . ASP A 1 182 ? 11.642 0.680 -12.613 1.00 97.69 182 ASP A N 1
ATOM 1349 C CA . ASP A 1 182 ? 11.178 2.069 -12.659 1.00 97.69 182 ASP A CA 1
ATOM 1350 C C . ASP A 1 182 ? 10.813 2.521 -14.071 1.00 97.69 182 ASP A C 1
ATOM 1352 O O . ASP A 1 182 ? 11.063 1.835 -15.070 1.00 97.69 182 ASP A O 1
ATOM 1356 N N . ALA A 1 183 ? 10.205 3.701 -14.136 1.00 96.12 183 ALA A N 1
ATOM 1357 C CA . ALA A 1 183 ? 9.880 4.337 -15.393 1.00 96.12 183 ALA A CA 1
ATOM 1358 C C . ALA A 1 183 ? 11.144 4.849 -16.095 1.00 96.12 183 ALA A C 1
ATOM 1360 O O . ALA A 1 183 ? 12.204 5.022 -15.500 1.00 96.12 183 ALA A O 1
ATOM 1361 N N . VAL A 1 184 ? 11.016 5.150 -17.388 1.00 94.25 184 VAL A N 1
ATOM 1362 C CA . VAL A 1 184 ? 12.080 5.781 -18.195 1.00 94.25 184 VAL A CA 1
ATOM 1363 C C . VAL A 1 184 ? 12.203 7.294 -17.956 1.00 94.25 184 VAL A C 1
ATOM 1365 O O . VAL A 1 184 ? 13.139 7.927 -18.441 1.00 94.25 184 VAL A O 1
ATOM 1368 N N . SER A 1 185 ? 11.261 7.880 -17.214 1.00 91.19 185 SER A N 1
ATOM 1369 C CA . SER A 1 185 ? 11.209 9.295 -16.839 1.00 91.19 185 SER A CA 1
ATOM 1370 C C . SER A 1 185 ? 10.547 9.460 -15.470 1.00 91.19 185 SER A C 1
ATOM 1372 O O . SER A 1 185 ? 9.765 8.607 -15.064 1.00 91.19 185 SER A O 1
ATOM 1374 N N . GLY A 1 186 ? 10.786 10.578 -14.792 1.00 87.94 186 GLY A N 1
ATOM 1375 C CA . GLY A 1 186 ? 10.136 10.907 -13.524 1.00 87.94 186 GLY A CA 1
ATOM 1376 C C . GLY A 1 186 ? 10.944 11.911 -12.712 1.00 87.94 186 GLY A C 1
ATOM 1377 O O . GLY A 1 186 ? 12.051 12.286 -13.100 1.00 87.94 186 GLY A O 1
ATOM 1378 N N . GLU A 1 187 ? 10.383 12.354 -11.590 1.00 85.94 187 GLU A N 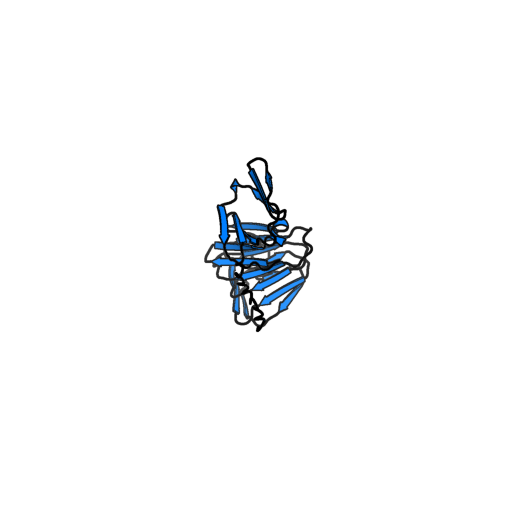1
ATOM 1379 C CA . GLU A 1 187 ? 11.066 13.255 -10.659 1.00 85.94 187 GLU A CA 1
ATOM 1380 C C . GLU A 1 187 ? 12.173 12.542 -9.873 1.00 85.94 187 GLU A C 1
ATOM 1382 O O . GLU A 1 187 ? 13.195 13.149 -9.548 1.00 85.94 187 GLU A O 1
ATOM 1387 N N . GLN A 1 188 ? 11.987 11.255 -9.560 1.00 86.62 188 GLN A N 1
ATOM 1388 C CA . GLN A 1 188 ? 12.948 10.477 -8.784 1.00 86.62 188 GLN A CA 1
ATOM 1389 C C . GLN A 1 188 ? 13.925 9.721 -9.675 1.00 86.62 188 GLN A C 1
ATOM 1391 O O . GLN A 1 188 ? 13.541 9.046 -10.626 1.00 86.62 188 GLN A O 1
ATOM 1396 N N . LYS A 1 189 ? 15.207 9.784 -9.304 1.00 85.75 189 LYS A N 1
ATOM 1397 C CA . LYS A 1 189 ? 16.317 9.105 -9.987 1.00 85.75 189 LYS A CA 1
ATOM 1398 C C . LYS A 1 189 ? 16.668 7.752 -9.363 1.00 85.75 189 LYS A C 1
ATOM 1400 O O . LYS A 1 189 ? 17.838 7.443 -9.153 1.00 85.75 189 LYS A O 1
ATOM 1405 N N . GLY A 1 190 ? 15.658 6.969 -8.993 1.00 89.50 190 GLY A N 1
ATOM 1406 C CA . GLY A 1 190 ? 15.870 5.666 -8.371 1.00 89.50 190 GLY A CA 1
ATOM 1407 C C . GLY A 1 190 ? 14.618 4.803 -8.353 1.00 89.50 190 GLY A C 1
ATOM 1408 O O . GLY A 1 190 ? 13.527 5.285 -8.068 1.00 89.50 190 GLY A O 1
ATOM 1409 N N . CYS A 1 191 ? 14.801 3.508 -8.610 1.00 96.44 191 CYS A N 1
ATOM 1410 C CA . CYS A 1 191 ? 13.702 2.553 -8.703 1.00 96.44 191 CYS A CA 1
ATOM 1411 C C . CYS A 1 191 ? 13.060 2.198 -7.358 1.00 96.44 191 CYS A C 1
ATOM 1413 O O . CYS A 1 191 ? 11.836 2.090 -7.253 1.00 96.44 191 CYS A O 1
ATOM 1415 N N . LEU A 1 192 ? 13.887 2.095 -6.320 1.00 97.31 192 LEU A N 1
ATOM 1416 C CA . LEU A 1 192 ? 13.469 2.089 -4.926 1.00 97.31 192 LEU A CA 1
ATOM 1417 C C . LEU A 1 192 ? 14.038 3.347 -4.275 1.00 97.31 192 LEU A C 1
ATOM 1419 O O . LEU A 1 192 ? 15.232 3.412 -3.983 1.00 97.31 192 LEU A O 1
ATOM 1423 N N . TYR A 1 193 ? 13.189 4.346 -4.063 1.00 97.06 193 TYR A N 1
ATOM 1424 C CA . TYR A 1 193 ? 13.566 5.587 -3.404 1.00 97.06 193 TYR A CA 1
ATOM 1425 C C . TYR A 1 193 ? 13.029 5.616 -1.975 1.00 97.06 193 TYR A C 1
ATOM 1427 O O . TYR A 1 193 ? 11.833 5.445 -1.740 1.00 97.06 193 TYR A O 1
ATOM 1435 N N . VAL A 1 194 ? 13.907 5.896 -1.012 1.00 97.12 194 VAL A N 1
ATOM 1436 C CA . VAL A 1 194 ? 13.547 6.110 0.393 1.00 97.12 194 VAL A CA 1
ATOM 1437 C C . VAL A 1 194 ? 14.244 7.373 0.878 1.00 97.12 194 VAL A C 1
ATOM 1439 O O . VAL A 1 194 ? 15.469 7.422 0.917 1.00 97.12 194 VAL A O 1
ATOM 1442 N N . LYS A 1 195 ? 13.469 8.397 1.255 1.00 96.81 195 LYS A N 1
ATOM 1443 C CA . LYS A 1 195 ? 14.018 9.668 1.757 1.00 96.81 195 LYS A CA 1
ATOM 1444 C C . LYS A 1 195 ? 14.742 9.505 3.096 1.00 96.81 195 LYS A C 1
ATOM 1446 O O . LYS A 1 195 ? 15.717 10.200 3.365 1.00 96.81 195 LYS A O 1
ATOM 1451 N N . GLY A 1 196 ? 14.189 8.666 3.965 1.00 93.88 196 GLY A N 1
ATOM 1452 C CA . GLY A 1 196 ? 14.692 8.409 5.306 1.00 93.88 196 GLY A CA 1
ATOM 1453 C C . GLY A 1 196 ? 15.743 7.305 5.339 1.00 93.88 196 GLY A C 1
ATOM 1454 O O . GLY A 1 196 ? 16.487 7.084 4.388 1.00 93.88 196 GLY A O 1
ATOM 1455 N N . HIS A 1 197 ? 15.796 6.588 6.456 1.00 95.94 197 HIS A N 1
ATOM 1456 C CA . HIS A 1 197 ? 16.810 5.561 6.686 1.00 95.94 197 HIS A CA 1
ATOM 1457 C C . HIS A 1 197 ? 16.238 4.173 6.409 1.00 95.94 197 HIS A C 1
ATOM 1459 O O . HIS A 1 197 ? 15.460 3.662 7.215 1.00 95.94 197 HIS A O 1
ATOM 1465 N N . ALA A 1 198 ? 16.615 3.569 5.282 1.00 97.56 198 ALA A N 1
ATOM 1466 C CA . ALA A 1 198 ? 16.223 2.205 4.947 1.00 97.56 198 ALA A CA 1
ATOM 1467 C C . ALA A 1 198 ? 17.096 1.171 5.684 1.00 97.56 198 ALA A C 1
ATOM 1469 O O . ALA A 1 198 ? 18.323 1.209 5.601 1.00 97.56 198 ALA A O 1
ATOM 1470 N N . GLU A 1 199 ? 16.462 0.218 6.365 1.00 98.31 199 GLU A N 1
ATOM 1471 C CA . GLU A 1 199 ? 17.112 -0.922 7.020 1.00 98.31 199 GLU A CA 1
ATOM 1472 C C . GLU A 1 199 ? 16.600 -2.2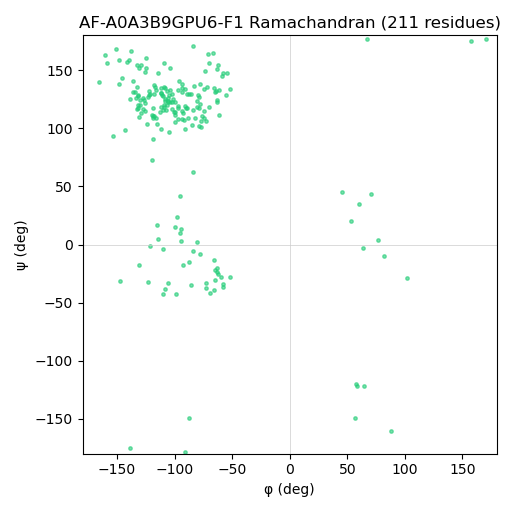24 6.401 1.00 98.31 199 GLU A C 1
ATOM 1474 O O . GLU A 1 199 ? 15.453 -2.600 6.630 1.00 98.31 199 GLU A O 1
ATOM 1479 N N . PHE A 1 200 ? 17.438 -2.923 5.634 1.00 98.44 200 PHE A N 1
ATOM 1480 C CA . PHE A 1 200 ? 17.049 -4.184 4.998 1.00 98.44 200 PHE A CA 1
ATOM 1481 C C . PHE A 1 200 ? 17.182 -5.371 5.960 1.00 98.44 200 PHE A C 1
ATOM 1483 O O . PHE A 1 200 ? 18.172 -5.499 6.688 1.00 98.44 200 PHE A O 1
ATOM 1490 N N . LYS A 1 201 ? 16.175 -6.248 5.965 1.00 97.94 201 LYS A N 1
ATOM 1491 C CA . LYS A 1 201 ? 16.082 -7.451 6.804 1.00 97.94 201 LYS A CA 1
ATOM 1492 C C . LYS A 1 201 ? 15.545 -8.638 6.002 1.00 97.94 201 LYS A C 1
ATOM 1494 O O . LYS A 1 201 ? 14.929 -8.456 4.954 1.00 97.94 201 LYS A O 1
ATOM 1499 N N . GLN A 1 202 ? 15.692 -9.827 6.596 1.00 98.19 202 GLN A N 1
ATOM 1500 C CA . GLN A 1 202 ? 15.265 -11.121 6.046 1.00 98.19 202 GLN A CA 1
ATOM 1501 C C . GLN A 1 202 ? 16.063 -11.540 4.794 1.00 98.19 202 GLN A C 1
ATOM 1503 O O . GLN A 1 202 ? 17.004 -10.857 4.400 1.00 98.19 202 GLN A O 1
ATOM 1508 N N . GLN A 1 203 ? 15.781 -12.735 4.272 1.00 98.00 203 GLN A N 1
ATOM 1509 C CA . GLN A 1 203 ? 16.603 -13.441 3.278 1.00 98.00 203 GLN A CA 1
ATOM 1510 C C . GLN A 1 203 ? 15.895 -13.615 1.921 1.00 98.00 203 GLN A C 1
ATOM 1512 O O . GLN A 1 203 ? 16.291 -14.463 1.126 1.00 98.00 203 GLN A O 1
ATOM 1517 N N . GLY A 1 204 ? 14.826 -12.860 1.651 1.00 98.62 204 GLY A N 1
ATOM 1518 C CA . GLY A 1 204 ? 14.232 -12.793 0.314 1.00 98.62 204 GLY A CA 1
ATOM 1519 C C . GLY A 1 204 ? 15.159 -12.118 -0.704 1.00 98.62 204 GLY A C 1
ATOM 1520 O O . GLY A 1 204 ? 16.119 -11.432 -0.349 1.00 98.62 204 GLY A O 1
ATOM 1521 N N . THR A 1 205 ? 14.856 -12.290 -1.988 1.00 98.75 205 THR A N 1
ATOM 1522 C CA . THR A 1 205 ? 15.601 -11.674 -3.095 1.00 98.75 205 THR A CA 1
ATOM 1523 C C . THR A 1 205 ? 14.923 -10.382 -3.550 1.00 98.75 205 THR A C 1
ATOM 1525 O O . THR A 1 205 ? 13.694 -10.318 -3.635 1.00 98.75 205 THR A O 1
ATOM 1528 N N . LEU A 1 206 ? 15.724 -9.361 -3.869 1.00 98.69 206 LEU A N 1
ATOM 1529 C CA . LEU A 1 206 ? 15.282 -8.111 -4.487 1.00 98.69 206 LEU A CA 1
ATOM 1530 C C . LEU A 1 206 ? 16.087 -7.846 -5.764 1.00 98.69 206 LEU A C 1
ATOM 1532 O O . LEU A 1 206 ? 17.287 -7.590 -5.700 1.00 98.69 206 LEU A O 1
ATOM 1536 N N . ASN A 1 207 ? 15.408 -7.868 -6.907 1.00 98.69 207 ASN A N 1
ATOM 1537 C CA . ASN A 1 207 ? 15.932 -7.448 -8.199 1.00 98.69 207 ASN A CA 1
ATOM 1538 C C . ASN A 1 207 ? 15.487 -6.009 -8.471 1.00 98.69 207 ASN A C 1
ATOM 1540 O O . ASN A 1 207 ? 14.309 -5.684 -8.315 1.00 98.69 207 ASN A O 1
ATOM 1544 N N . VAL A 1 208 ? 16.416 -5.157 -8.898 1.00 98.00 208 VAL A N 1
ATOM 1545 C CA . VAL A 1 208 ? 16.150 -3.743 -9.184 1.00 98.00 208 VAL A CA 1
ATOM 1546 C C . VAL A 1 208 ? 16.631 -3.422 -10.591 1.00 98.00 208 VAL A C 1
ATOM 1548 O O . VAL A 1 208 ? 17.801 -3.635 -10.907 1.00 98.00 208 VAL A O 1
ATOM 1551 N N . VAL A 1 209 ? 15.734 -2.895 -11.419 1.00 97.38 209 VAL A N 1
ATOM 1552 C CA . VAL A 1 209 ? 16.032 -2.422 -12.773 1.00 97.38 209 VAL A CA 1
ATOM 1553 C C . VAL A 1 209 ? 15.785 -0.919 -12.813 1.00 97.38 209 VAL A C 1
ATOM 1555 O O . VAL A 1 209 ? 14.643 -0.474 -12.729 1.00 97.38 209 VAL A O 1
ATOM 1558 N N . GLY A 1 210 ? 16.875 -0.155 -12.896 1.00 95.44 210 GLY A N 1
ATOM 1559 C CA . GLY A 1 210 ? 16.848 1.298 -13.049 1.00 95.44 210 GLY A CA 1
ATOM 1560 C C . GLY A 1 210 ? 17.013 1.709 -14.512 1.00 95.44 210 GLY A C 1
ATOM 1561 O O . GLY A 1 210 ? 18.038 1.418 -15.129 1.00 95.44 210 GLY A O 1
ATOM 1562 N N . ASN A 1 211 ? 16.012 2.390 -15.048 1.00 93.88 211 ASN A N 1
ATOM 1563 C CA . ASN A 1 211 ? 15.900 2.904 -16.406 1.00 93.88 211 ASN A CA 1
ATOM 1564 C C . ASN A 1 211 ? 16.105 4.423 -16.445 1.00 93.88 211 ASN A C 1
ATOM 1566 O O . ASN A 1 211 ? 16.669 4.936 -17.416 1.00 93.88 211 ASN A O 1
ATOM 1570 N N . VAL A 1 212 ? 15.685 5.143 -15.399 1.00 84.75 212 VAL A N 1
ATOM 1571 C CA . VAL A 1 212 ? 15.977 6.574 -15.242 1.00 84.75 212 VAL A CA 1
ATOM 1572 C C . VAL A 1 212 ? 17.454 6.785 -14.890 1.00 84.75 212 VAL A C 1
ATOM 1574 O O . VAL A 1 212 ? 18.018 6.099 -14.038 1.00 84.75 212 VAL A O 1
ATOM 1577 N N . LYS A 1 213 ? 18.075 7.774 -15.547 1.00 62.91 213 LYS A N 1
ATOM 1578 C CA . LYS A 1 213 ? 19.456 8.231 -15.318 1.00 62.91 213 LYS A CA 1
ATOM 1579 C C . LYS A 1 213 ? 19.482 9.640 -14.715 1.00 62.91 213 LYS A C 1
ATOM 1581 O O . LYS A 1 213 ? 18.604 10.474 -15.034 1.00 62.91 213 LYS A O 1
#

pLDDT: mean 93.03, std 13.0, range [35.06, 98.94]

Solvent-accessible surface area (backbone atoms only — not comparable to full-atom values): 11081 Å² total; per-residue (Å²): 138,86,87,81,84,82,83,82,82,81,81,81,81,79,76,82,80,73,53,46,18,42,34,43,22,43,77,55,36,34,36,38,28,41,65,94,64,35,73,74,66,50,75,46,94,92,47,36,41,29,45,61,82,27,73,40,56,53,90,55,50,71,48,77,52,77,46,64,61,84,80,61,80,39,32,33,40,39,42,29,55,49,57,31,43,39,36,40,33,23,30,91,43,44,57,37,50,50,77,50,73,57,60,22,33,37,37,40,35,45,39,83,83,48,87,66,67,39,38,38,38,36,25,40,36,20,73,38,17,30,42,38,35,37,36,72,54,44,36,32,40,35,41,52,39,22,36,33,22,10,62,75,59,86,87,37,10,20,17,33,35,34,58,26,76,33,52,31,41,34,32,28,37,70,89,27,59,26,38,37,25,22,8,75,52,59,85,43,77,38,28,75,37,61,68,27,48,76,44,83,40,77,72,24,46,79,47,78,44,71,60,40,123